Protein AF-A0A7V2JII8-F1 (afdb_monomer)

Structure (mmCIF, N/CA/C/O backbone):
data_AF-A0A7V2JII8-F1
#
_entry.id   AF-A0A7V2JII8-F1
#
loop_
_atom_site.group_PDB
_atom_site.id
_atom_site.type_symbol
_atom_site.label_atom_id
_atom_site.label_alt_id
_atom_site.label_comp_id
_atom_site.label_asym_id
_atom_site.label_entity_id
_atom_site.label_seq_id
_atom_site.pdbx_PDB_ins_code
_atom_site.Cartn_x
_atom_site.Cartn_y
_atom_site.Cartn_z
_atom_site.occupancy
_atom_site.B_iso_or_equiv
_atom_site.auth_seq_id
_atom_site.auth_comp_id
_atom_site.auth_asym_id
_atom_site.auth_atom_id
_atom_site.pdbx_PDB_model_num
ATOM 1 N N . MET A 1 1 ? -20.711 -1.342 -0.260 1.00 31.17 1 MET A N 1
ATOM 2 C CA . MET A 1 1 ? -19.553 -0.840 -1.032 1.00 31.17 1 MET A CA 1
ATOM 3 C C . MET A 1 1 ? -18.349 -1.684 -0.678 1.00 31.17 1 MET A C 1
ATOM 5 O O . MET A 1 1 ? -18.121 -1.904 0.505 1.00 31.17 1 MET A O 1
ATOM 9 N N . VAL A 1 2 ? -17.645 -2.204 -1.682 1.00 38.59 2 VAL A N 1
ATOM 10 C CA . VAL A 1 2 ? -16.433 -3.007 -1.485 1.00 38.59 2 VAL A CA 1
ATOM 11 C C . VAL A 1 2 ? -15.235 -2.068 -1.433 1.00 38.59 2 VAL A C 1
ATOM 13 O O . VAL A 1 2 ? -15.155 -1.110 -2.194 1.00 38.59 2 VAL A O 1
ATOM 16 N N . GLU A 1 3 ? -14.347 -2.327 -0.490 1.00 49.31 3 GLU A N 1
ATOM 17 C CA . GLU A 1 3 ? -13.242 -1.464 -0.115 1.00 49.31 3 GLU A CA 1
ATOM 18 C C . GLU A 1 3 ? -12.055 -1.617 -1.077 1.00 49.31 3 GLU A C 1
ATOM 20 O O . GLU A 1 3 ? -11.362 -2.628 -1.063 1.00 49.31 3 GLU A O 1
ATOM 25 N N . GLU A 1 4 ? -11.818 -0.610 -1.919 1.00 58.66 4 GLU A N 1
ATOM 26 C CA . GLU A 1 4 ? -10.640 -0.511 -2.793 1.00 58.66 4 GLU A CA 1
ATOM 27 C C . GLU A 1 4 ? -9.787 0.681 -2.354 1.00 58.66 4 GLU A C 1
ATOM 29 O O . GLU A 1 4 ? -9.805 1.739 -2.972 1.00 58.66 4 GLU A O 1
ATOM 34 N N . ARG A 1 5 ? -9.088 0.526 -1.224 1.00 69.56 5 ARG A N 1
ATOM 35 C CA . ARG A 1 5 ? -8.275 1.602 -0.619 1.00 69.56 5 ARG A CA 1
ATOM 36 C C . ARG A 1 5 ? -6.945 1.821 -1.314 1.00 69.56 5 ARG A C 1
ATOM 38 O O . ARG A 1 5 ? -6.460 2.941 -1.374 1.00 69.56 5 ARG A O 1
ATOM 45 N N . VAL A 1 6 ? -6.355 0.737 -1.802 1.00 80.94 6 VAL A N 1
ATOM 46 C CA . VAL A 1 6 ? -5.138 0.764 -2.606 1.00 80.94 6 VAL A CA 1
ATOM 47 C C . VAL A 1 6 ? -5.513 0.182 -3.957 1.00 80.94 6 VAL A C 1
ATOM 49 O O . VAL A 1 6 ? -6.030 -0.933 -4.027 1.00 80.94 6 VAL A O 1
ATOM 52 N N . ARG A 1 7 ? -5.300 0.953 -5.024 1.00 82.56 7 ARG A N 1
ATOM 53 C CA . ARG A 1 7 ? -5.575 0.509 -6.398 1.00 82.56 7 ARG A CA 1
ATOM 54 C C . ARG A 1 7 ? -4.405 -0.222 -7.021 1.00 82.56 7 ARG A C 1
ATOM 56 O O . ARG A 1 7 ? -4.615 -1.166 -7.771 1.00 82.56 7 ARG A O 1
ATOM 63 N N . ALA A 1 8 ? -3.199 0.247 -6.727 1.00 87.94 8 ALA A N 1
ATOM 64 C CA . ALA A 1 8 ? -1.967 -0.244 -7.306 1.00 87.94 8 ALA A CA 1
ATOM 65 C C . ALA A 1 8 ? -0.780 0.098 -6.419 1.00 87.94 8 ALA A C 1
ATOM 67 O O . ALA A 1 8 ? -0.832 1.053 -5.644 1.00 87.94 8 ALA A O 1
ATOM 68 N N . ILE A 1 9 ? 0.306 -0.650 -6.592 1.00 91.19 9 ILE A N 1
ATOM 69 C CA . ILE A 1 9 ? 1.621 -0.270 -6.082 1.00 91.19 9 ILE A CA 1
ATOM 70 C C . ILE A 1 9 ? 2.555 -0.085 -7.270 1.00 91.19 9 ILE A C 1
ATOM 72 O O . ILE A 1 9 ? 2.697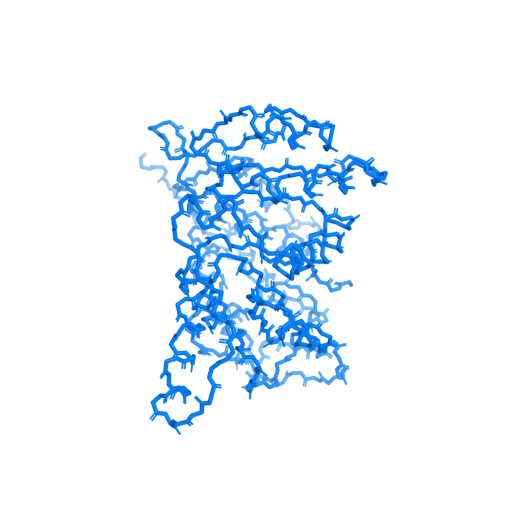 -0.985 -8.096 1.00 91.19 9 ILE A O 1
ATOM 76 N N . VAL A 1 10 ? 3.218 1.068 -7.331 1.00 91.56 10 VAL A N 1
ATOM 77 C CA . VAL A 1 10 ? 4.375 1.286 -8.202 1.00 91.56 10 VAL A CA 1
ATOM 78 C C . VAL A 1 10 ? 5.614 1.210 -7.320 1.00 91.56 10 VAL A C 1
ATOM 80 O O . VAL A 1 10 ? 5.758 1.996 -6.389 1.00 91.56 10 VAL A O 1
ATOM 83 N N . SER A 1 11 ? 6.489 0.243 -7.580 1.00 92.81 11 SER A N 1
ATOM 84 C CA . SER A 1 11 ? 7.714 0.033 -6.811 1.00 92.81 11 SER A CA 1
ATOM 85 C C . SER A 1 11 ? 8.931 0.157 -7.708 1.00 92.81 11 SER A C 1
ATOM 87 O O . SER A 1 11 ? 9.040 -0.504 -8.737 1.00 92.81 11 SER A O 1
ATOM 89 N N . LEU A 1 12 ? 9.869 0.991 -7.282 1.00 91.44 12 LEU A N 1
ATOM 90 C CA . LEU A 1 12 ? 11.143 1.198 -7.962 1.00 91.44 12 LEU A CA 1
ATOM 91 C C . LEU A 1 12 ? 12.229 0.222 -7.484 1.00 91.44 12 LEU A C 1
ATOM 93 O O . LEU A 1 12 ? 13.349 0.258 -7.993 1.00 91.44 12 LEU A O 1
ATOM 97 N N . ASN A 1 13 ? 11.892 -0.651 -6.530 1.00 92.62 13 ASN A N 1
ATOM 98 C CA . ASN A 1 13 ? 12.805 -1.623 -5.948 1.00 92.62 13 ASN A CA 1
ATOM 99 C C . ASN A 1 13 ? 12.854 -2.911 -6.777 1.00 92.62 13 ASN A C 1
ATOM 101 O O . ASN A 1 13 ? 11.833 -3.393 -7.272 1.00 92.62 13 ASN A O 1
ATOM 105 N N . TRP A 1 14 ? 14.032 -3.533 -6.845 1.00 92.94 14 TRP A N 1
ATOM 106 C CA . TRP A 1 14 ? 14.228 -4.818 -7.531 1.00 92.94 14 TRP A CA 1
ATOM 107 C C . TRP A 1 14 ? 13.902 -6.039 -6.674 1.00 92.94 14 TRP A C 1
ATOM 109 O O . TRP A 1 14 ? 13.739 -7.131 -7.225 1.00 92.94 14 TRP A O 1
ATOM 119 N N . ASP A 1 15 ? 13.856 -5.872 -5.348 1.00 93.75 15 ASP A N 1
ATOM 120 C CA . ASP A 1 15 ? 13.613 -6.947 -4.384 1.00 93.75 15 ASP A CA 1
ATOM 121 C C . ASP A 1 15 ? 12.231 -7.591 -4.566 1.00 93.75 15 ASP A C 1
ATOM 123 O O . ASP A 1 15 ? 11.488 -7.254 -5.482 1.00 93.75 15 ASP A O 1
ATOM 127 N N . THR A 1 16 ? 11.892 -8.572 -3.733 1.00 91.38 16 THR A N 1
ATOM 128 C CA . THR A 1 16 ? 10.599 -9.273 -3.813 1.00 91.38 16 THR A CA 1
ATOM 129 C C . THR A 1 16 ? 9.819 -9.178 -2.505 1.00 91.38 16 THR A C 1
ATOM 131 O O . THR A 1 16 ? 9.001 -10.046 -2.200 1.00 91.38 16 THR A O 1
ATOM 134 N N . LEU A 1 17 ? 10.097 -8.149 -1.694 1.00 91.19 17 LEU A N 1
ATOM 135 C CA . LEU A 1 17 ? 9.494 -7.986 -0.372 1.00 91.19 17 LEU A CA 1
ATOM 136 C C . LEU A 1 17 ? 7.992 -7.728 -0.480 1.00 91.19 17 LEU A C 1
ATOM 138 O O . LEU A 1 17 ? 7.220 -8.344 0.247 1.00 91.19 17 LEU A O 1
ATOM 142 N N . LEU A 1 18 ? 7.572 -6.887 -1.429 1.00 90.12 18 LEU A N 1
ATOM 143 C CA . LEU A 1 18 ? 6.155 -6.623 -1.691 1.00 90.12 18 LEU A CA 1
ATOM 144 C C . LEU A 1 18 ? 5.433 -7.883 -2.162 1.00 90.12 18 LEU A C 1
ATOM 146 O O . LEU A 1 18 ? 4.380 -8.218 -1.641 1.00 90.12 18 LEU A O 1
ATOM 150 N N . GLU A 1 19 ? 6.015 -8.606 -3.113 1.00 89.12 19 GLU A N 1
ATOM 151 C CA . GLU A 1 19 ? 5.479 -9.871 -3.610 1.00 89.12 19 GLU A CA 1
ATOM 152 C C . GLU A 1 19 ? 5.347 -10.896 -2.477 1.00 89.12 19 GLU A C 1
ATOM 154 O O . GLU A 1 19 ? 4.296 -11.503 -2.313 1.00 89.12 19 GLU A O 1
ATOM 159 N N . THR A 1 20 ? 6.372 -11.022 -1.633 1.00 86.69 20 THR A N 1
ATOM 160 C CA . THR A 1 20 ? 6.360 -11.917 -0.468 1.00 86.69 20 THR A CA 1
ATOM 161 C C . THR A 1 20 ? 5.316 -11.491 0.564 1.00 86.69 20 THR A C 1
ATOM 163 O O . THR A 1 20 ? 4.638 -12.346 1.132 1.00 86.69 20 THR A O 1
ATOM 166 N N . ALA A 1 21 ? 5.139 -10.189 0.798 1.00 85.31 21 ALA A N 1
ATOM 167 C CA . ALA A 1 21 ? 4.091 -9.677 1.673 1.00 85.31 21 ALA A CA 1
ATOM 168 C C . ALA A 1 21 ? 2.699 -9.988 1.101 1.00 85.31 21 ALA A C 1
ATOM 170 O O . ALA A 1 21 ? 1.840 -10.473 1.832 1.00 85.31 21 ALA A O 1
ATOM 171 N N . LEU A 1 22 ? 2.496 -9.798 -0.208 1.00 86.12 22 LEU A N 1
ATOM 172 C CA . LEU A 1 22 ? 1.252 -10.132 -0.910 1.00 86.12 22 LEU A CA 1
ATOM 173 C C . LEU A 1 22 ? 0.957 -11.641 -0.837 1.00 86.12 22 LEU A C 1
ATOM 175 O O . LEU A 1 22 ? -0.147 -12.026 -0.449 1.00 86.12 22 LEU A O 1
ATOM 179 N N . ASP A 1 23 ? 1.960 -12.483 -1.095 1.00 80.44 23 ASP A N 1
ATOM 180 C CA . ASP A 1 23 ? 1.898 -13.940 -0.919 1.00 80.44 23 ASP A CA 1
ATOM 181 C C . ASP A 1 23 ? 1.539 -14.310 0.534 1.00 80.44 23 ASP A C 1
ATOM 183 O O . ASP A 1 23 ? 0.711 -15.193 0.775 1.00 80.44 23 ASP A O 1
ATOM 187 N N . SER A 1 24 ? 2.096 -13.593 1.517 1.00 75.88 24 SER A N 1
ATOM 188 C CA . SER A 1 24 ? 1.865 -13.833 2.951 1.00 75.88 24 SER A CA 1
ATOM 189 C C . SER A 1 24 ? 0.482 -13.389 3.414 1.00 75.88 24 SER A C 1
ATOM 191 O O . SER A 1 24 ? -0.122 -14.043 4.257 1.00 75.88 24 SER A O 1
ATOM 193 N N . VAL A 1 25 ? -0.093 -12.345 2.816 1.00 74.88 25 VAL A N 1
ATOM 194 C CA . VAL A 1 25 ? -1.514 -12.022 3.019 1.00 74.88 25 VAL A CA 1
ATOM 195 C C . VAL A 1 25 ? -2.438 -12.913 2.182 1.00 74.88 25 VAL A C 1
ATOM 197 O O . VAL A 1 25 ? -3.663 -12.889 2.333 1.00 74.88 25 VAL A O 1
ATOM 200 N N . GLY A 1 26 ? -1.845 -13.784 1.365 1.00 71.38 26 GLY A N 1
ATOM 201 C CA . GLY A 1 26 ? -2.497 -14.835 0.607 1.00 71.38 26 GLY A CA 1
ATOM 202 C C . GLY A 1 26 ? -3.081 -14.386 -0.731 1.00 71.38 26 GLY A C 1
ATOM 203 O O . GLY A 1 26 ? -3.985 -15.039 -1.255 1.00 71.38 26 GLY A O 1
ATOM 204 N N . LEU A 1 27 ? -2.564 -13.295 -1.288 1.00 79.94 27 LEU A N 1
ATOM 205 C CA . LEU A 1 27 ? -2.690 -12.981 -2.706 1.00 79.94 27 LEU A CA 1
ATOM 206 C C . LEU A 1 27 ? -1.627 -13.776 -3.453 1.00 79.94 27 LEU A C 1
ATOM 208 O O . LEU A 1 27 ? -0.456 -13.671 -3.136 1.00 79.94 27 LEU A O 1
ATOM 212 N N . THR A 1 28 ? -2.020 -14.576 -4.439 1.00 75.94 28 THR A N 1
ATOM 213 C CA . THR A 1 28 ? -1.070 -15.443 -5.158 1.00 75.94 28 THR A CA 1
ATOM 214 C C . THR A 1 28 ? -0.756 -14.882 -6.540 1.00 75.94 28 THR A C 1
ATOM 216 O O . THR A 1 28 ? -1.667 -14.463 -7.261 1.00 75.94 28 THR A O 1
ATOM 219 N N . GLU A 1 29 ? 0.521 -14.883 -6.931 1.00 73.25 29 GLU A N 1
ATOM 220 C CA . GLU A 1 29 ? 0.950 -14.491 -8.282 1.00 73.25 29 GLU A CA 1
ATOM 221 C C . GLU A 1 29 ? 0.289 -15.417 -9.319 1.00 73.25 29 GLU A C 1
ATOM 223 O O . GLU A 1 29 ? 0.495 -16.629 -9.305 1.00 73.25 29 GLU A O 1
ATOM 228 N N . GLY A 1 30 ? -0.579 -14.885 -10.184 1.00 60.66 30 GLY A N 1
ATOM 229 C CA . GLY A 1 30 ? -1.309 -15.686 -11.187 1.00 60.66 30 GLY A CA 1
ATOM 230 C C . GLY A 1 30 ? -2.458 -16.563 -10.647 1.00 60.66 30 GLY A C 1
ATOM 231 O O . GLY A 1 30 ? -3.354 -16.943 -11.411 1.00 60.66 30 GLY A O 1
ATOM 232 N N . GLY A 1 31 ? -2.536 -16.775 -9.330 1.00 59.09 31 GLY A N 1
ATOM 233 C CA . GLY A 1 31 ? -3.666 -17.396 -8.636 1.00 59.09 31 GLY A CA 1
ATOM 234 C C . GLY A 1 31 ? -3.559 -18.902 -8.403 1.00 59.09 31 GLY A C 1
ATOM 235 O O . GLY A 1 31 ? -3.194 -19.647 -9.306 1.00 59.09 31 GLY A O 1
ATOM 236 N N . SER A 1 32 ? -3.979 -19.368 -7.224 1.00 53.97 32 SER A N 1
ATOM 237 C CA . SER A 1 32 ? -4.145 -20.811 -6.962 1.00 53.97 32 SER A CA 1
ATOM 238 C C . SER A 1 32 ? -5.331 -21.196 -6.072 1.00 53.97 32 SER A C 1
ATOM 240 O O . SER A 1 32 ? -5.774 -22.340 -6.137 1.00 53.97 32 SER A O 1
ATOM 242 N N . LEU A 1 33 ? -5.896 -20.272 -5.286 1.00 55.72 33 LEU A N 1
ATOM 243 C CA . LEU A 1 33 ? -7.010 -20.572 -4.380 1.00 55.72 33 LEU A CA 1
ATOM 244 C C . LEU A 1 33 ? -8.192 -19.628 -4.638 1.00 55.72 33 LEU A C 1
ATOM 246 O O . LEU A 1 33 ? -8.002 -18.411 -4.564 1.00 55.72 33 LEU A O 1
ATOM 250 N N . PRO A 1 34 ? -9.402 -20.146 -4.927 1.00 54.56 34 PRO A N 1
ATOM 251 C CA . PRO A 1 34 ? -10.600 -19.323 -4.934 1.00 54.56 34 PRO A CA 1
ATOM 252 C C . PRO A 1 34 ? -10.816 -18.815 -3.512 1.00 54.56 34 PRO A C 1
ATOM 254 O O . PRO A 1 34 ? -10.909 -19.589 -2.561 1.00 54.56 34 PRO A O 1
ATOM 257 N N . ARG A 1 35 ? -10.822 -17.495 -3.366 1.00 64.25 35 ARG A N 1
ATOM 258 C CA . ARG A 1 35 ? -11.107 -16.830 -2.101 1.00 64.25 35 ARG A CA 1
ATOM 259 C C . ARG A 1 35 ? -12.273 -15.874 -2.322 1.00 64.25 35 ARG A C 1
ATOM 261 O O . ARG A 1 35 ? -12.377 -15.319 -3.414 1.00 64.25 35 ARG A O 1
ATOM 268 N N . PRO A 1 36 ? -13.092 -15.611 -1.300 1.00 56.88 36 PRO A N 1
ATOM 269 C CA . PRO A 1 36 ? -14.258 -14.735 -1.419 1.00 56.88 36 PRO A CA 1
ATOM 270 C C . PRO A 1 36 ? -13.892 -13.240 -1.440 1.00 56.88 36 PRO A C 1
ATOM 272 O O . PRO A 1 36 ? -14.694 -12.370 -1.114 1.00 56.88 36 PRO A O 1
ATOM 275 N N . TRP A 1 37 ? -12.643 -12.912 -1.762 1.00 67.62 37 TRP A N 1
ATOM 276 C CA . TRP A 1 37 ? -12.135 -11.547 -1.770 1.00 67.62 37 TRP A CA 1
ATOM 277 C C . TRP A 1 37 ? -12.355 -10.924 -3.145 1.00 67.62 37 TRP A C 1
ATOM 279 O O . TRP A 1 37 ? -12.216 -11.602 -4.159 1.00 67.62 37 TRP A O 1
ATOM 289 N N . LYS A 1 38 ? -12.603 -9.609 -3.222 1.00 68.44 38 LYS A N 1
ATOM 290 C CA . LYS A 1 38 ? -12.590 -8.899 -4.517 1.00 68.44 38 LYS A CA 1
ATOM 291 C C . LYS A 1 38 ? -11.226 -8.994 -5.198 1.00 68.44 38 LYS A C 1
ATOM 293 O O . LYS A 1 38 ? -11.155 -9.049 -6.413 1.00 68.44 38 LYS A O 1
ATOM 298 N N . VAL A 1 39 ? -10.151 -9.047 -4.421 1.00 75.19 39 VAL A N 1
ATOM 299 C CA . VAL A 1 39 ? -8.786 -9.208 -4.914 1.00 75.19 39 VAL A CA 1
ATOM 300 C C . VAL A 1 39 ? -8.240 -10.517 -4.366 1.00 75.19 39 VAL A C 1
ATOM 302 O O . VAL A 1 39 ? -8.142 -10.694 -3.157 1.00 75.19 39 VAL A O 1
ATOM 305 N N . THR A 1 40 ? -7.908 -11.448 -5.254 1.00 75.19 40 THR A N 1
ATOM 306 C CA . THR A 1 40 ? -7.425 -12.795 -4.885 1.00 75.19 40 THR A CA 1
ATOM 307 C C . THR A 1 40 ? -6.037 -13.093 -5.434 1.00 75.19 40 THR A C 1
ATOM 309 O O . THR A 1 40 ? -5.390 -14.065 -5.036 1.00 75.19 40 THR A O 1
ATOM 312 N N . LYS A 1 41 ? -5.568 -12.241 -6.344 1.00 83.19 41 LYS A N 1
ATOM 313 C CA . LYS A 1 41 ? -4.315 -12.389 -7.066 1.00 83.19 41 LYS A CA 1
ATOM 314 C C . LYS A 1 41 ? -3.617 -11.047 -7.135 1.00 83.19 41 LYS A C 1
ATOM 316 O O . LYS A 1 41 ? -4.260 -10.004 -7.029 1.00 83.19 41 LYS A O 1
ATOM 321 N N . TYR A 1 42 ? -2.325 -11.078 -7.406 1.00 89.25 42 TYR A N 1
ATOM 322 C CA . TYR A 1 42 ? -1.613 -9.907 -7.892 1.00 89.25 42 TYR A CA 1
ATOM 323 C C . TYR A 1 42 ? -0.896 -10.239 -9.201 1.00 89.25 42 TYR A C 1
ATOM 325 O O . TYR A 1 42 ? -0.632 -11.406 -9.509 1.00 89.25 42 TYR A O 1
ATOM 333 N N . ALA A 1 43 ? -0.605 -9.206 -9.983 1.00 90.06 43 ALA A N 1
ATOM 334 C CA . ALA A 1 43 ? 0.190 -9.305 -11.195 1.00 90.06 43 ALA A CA 1
ATOM 335 C C . ALA A 1 43 ? 1.365 -8.341 -11.102 1.00 90.06 43 ALA A C 1
ATOM 337 O O . ALA A 1 43 ? 1.190 -7.131 -10.931 1.00 90.06 43 ALA A O 1
ATOM 338 N N . ARG A 1 44 ? 2.569 -8.897 -11.235 1.00 90.94 44 ARG A N 1
ATOM 339 C CA . ARG A 1 44 ? 3.790 -8.117 -11.362 1.00 90.94 44 ARG A CA 1
ATOM 340 C C . ARG A 1 44 ? 3.937 -7.650 -12.806 1.00 90.94 44 ARG A C 1
ATOM 342 O O . ARG A 1 44 ? 4.032 -8.469 -13.715 1.00 90.94 44 ARG A O 1
ATOM 349 N N . VAL A 1 45 ? 4.002 -6.340 -13.008 1.00 89.44 45 VAL A N 1
ATOM 350 C CA . VAL A 1 45 ? 4.130 -5.724 -14.330 1.00 89.44 45 VAL A CA 1
ATOM 351 C C . VAL A 1 45 ? 5.495 -5.071 -14.449 1.00 89.44 45 VAL A C 1
ATOM 353 O O . VAL A 1 45 ? 5.730 -3.987 -13.918 1.00 89.44 45 VAL A O 1
ATOM 356 N N . VAL A 1 46 ? 6.401 -5.762 -15.136 1.00 88.31 46 VAL A N 1
ATOM 357 C CA . VAL A 1 46 ? 7.763 -5.278 -15.406 1.00 88.31 46 VAL A CA 1
ATOM 358 C C . VAL A 1 46 ? 7.877 -4.683 -16.812 1.00 88.31 46 VAL A C 1
ATOM 360 O O . VAL A 1 46 ? 8.631 -3.744 -17.046 1.00 88.31 46 VAL A O 1
ATOM 363 N N . ASP A 1 47 ? 7.110 -5.219 -17.758 1.00 84.81 47 ASP A N 1
ATOM 364 C CA . ASP A 1 47 ? 7.110 -4.806 -19.158 1.00 84.81 47 ASP A CA 1
ATOM 365 C C . ASP A 1 47 ? 5.711 -4.959 -19.781 1.00 84.81 47 ASP A C 1
ATOM 367 O O . ASP A 1 47 ? 4.774 -5.465 -19.151 1.00 84.81 47 ASP A O 1
ATOM 371 N N . LYS A 1 48 ? 5.575 -4.555 -21.049 1.00 83.75 48 LYS A N 1
ATOM 372 C CA . LYS A 1 48 ? 4.306 -4.619 -21.785 1.00 83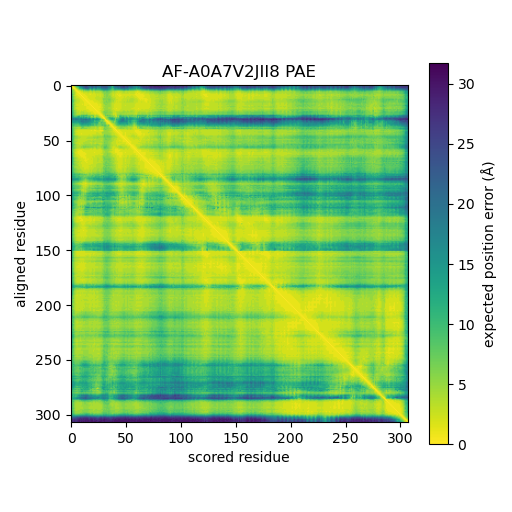.75 48 LYS A CA 1
ATOM 373 C C . LYS A 1 48 ? 3.723 -6.029 -21.912 1.00 83.75 48 LYS A C 1
ATOM 375 O O . LYS A 1 48 ? 2.513 -6.165 -22.057 1.00 83.75 48 LYS A O 1
ATOM 380 N N . THR A 1 49 ? 4.550 -7.075 -21.865 1.00 84.75 49 THR A N 1
ATOM 381 C CA . THR A 1 49 ? 4.094 -8.467 -22.013 1.00 84.75 49 THR A CA 1
ATOM 382 C C . THR A 1 49 ? 3.326 -8.955 -20.787 1.00 84.75 49 THR A C 1
ATOM 384 O O . THR A 1 49 ? 2.507 -9.862 -20.901 1.00 84.75 49 THR A O 1
ATOM 387 N N . HIS A 1 50 ? 3.514 -8.293 -19.643 1.00 85.69 50 HIS A N 1
ATOM 388 C CA . HIS A 1 50 ? 2.774 -8.551 -18.412 1.00 85.69 50 HIS A CA 1
ATOM 389 C C . HIS A 1 50 ? 1.416 -7.829 -18.362 1.00 85.69 50 HIS A C 1
ATOM 391 O O . HIS A 1 50 ? 0.531 -8.246 -17.618 1.00 85.69 50 HIS A O 1
ATOM 397 N N . MET A 1 51 ? 1.212 -6.773 -19.161 1.00 84.88 51 MET A N 1
ATOM 398 C CA . MET A 1 51 ? -0.016 -5.958 -19.144 1.00 84.88 51 MET A CA 1
ATOM 399 C C . MET A 1 51 ? -1.317 -6.761 -19.324 1.00 84.88 51 MET A C 1
ATOM 401 O O . MET A 1 51 ? -2.275 -6.469 -18.607 1.00 84.88 51 MET A O 1
ATOM 405 N N . PRO A 1 52 ? -1.395 -7.800 -20.187 1.00 87.88 52 PRO A N 1
ATOM 406 C CA . PRO A 1 52 ? -2.601 -8.621 -20.304 1.00 87.88 52 PRO A CA 1
ATOM 407 C C . PRO A 1 52 ? -3.040 -9.294 -18.993 1.00 87.88 52 PRO A C 1
ATOM 409 O O . PRO A 1 52 ? -4.215 -9.621 -18.843 1.00 87.88 52 PRO A O 1
ATOM 412 N N . MET A 1 53 ? -2.135 -9.485 -18.023 1.00 84.88 53 MET A N 1
ATOM 413 C CA . MET A 1 53 ? -2.482 -10.044 -16.710 1.00 84.88 53 MET A CA 1
ATOM 414 C C . MET A 1 53 ? -3.396 -9.115 -15.903 1.00 84.88 53 MET A C 1
ATOM 416 O O . MET A 1 53 ? -4.188 -9.601 -15.100 1.00 84.88 53 MET A O 1
ATOM 420 N N . LEU A 1 54 ? -3.326 -7.800 -16.136 1.00 84.69 54 LEU A N 1
ATOM 421 C CA . LEU A 1 54 ? -4.154 -6.805 -15.446 1.00 84.69 54 LEU A CA 1
ATOM 422 C C . LEU A 1 54 ? -5.614 -6.807 -15.905 1.00 84.69 54 LEU A C 1
ATOM 424 O O . LEU A 1 54 ? -6.480 -6.338 -15.176 1.00 84.69 54 LEU A O 1
ATOM 428 N N . ALA A 1 55 ? -5.901 -7.340 -17.096 1.00 83.06 55 ALA A N 1
ATOM 429 C CA . ALA A 1 55 ? -7.267 -7.443 -17.606 1.00 83.06 55 ALA A CA 1
ATOM 430 C C . ALA A 1 55 ? -8.076 -8.563 -16.924 1.00 83.06 55 ALA A C 1
ATOM 432 O O . ALA A 1 55 ? -9.283 -8.678 -17.136 1.00 83.06 55 ALA A O 1
ATOM 433 N N . GLN A 1 56 ? -7.425 -9.417 -16.129 1.00 81.88 56 GLN A N 1
ATOM 434 C CA . GLN A 1 56 ? -8.101 -10.477 -15.392 1.00 81.88 56 GLN A CA 1
ATOM 435 C C . GLN A 1 56 ? -8.859 -9.897 -14.193 1.00 81.88 56 GLN A C 1
ATOM 437 O O . GLN A 1 56 ? -8.384 -8.992 -13.508 1.00 81.88 56 GLN A O 1
ATOM 442 N N . ALA A 1 57 ? -10.028 -10.466 -13.898 1.00 77.00 57 ALA A N 1
ATOM 443 C CA . ALA A 1 57 ? -10.773 -10.107 -12.700 1.00 77.00 57 ALA A CA 1
ATOM 444 C C . ALA A 1 57 ? -9.945 -10.390 -11.434 1.00 77.00 57 ALA A C 1
ATOM 446 O O . ALA A 1 57 ? -9.209 -11.378 -11.361 1.00 77.00 57 ALA A O 1
ATOM 447 N N . ASN A 1 58 ? -10.136 -9.558 -10.409 1.00 78.38 58 ASN A N 1
ATOM 448 C CA . ASN A 1 58 ? -9.612 -9.768 -9.056 1.00 78.38 58 ASN A CA 1
ATOM 449 C C . ASN A 1 58 ? -8.081 -9.724 -8.925 1.00 78.38 58 ASN A C 1
ATOM 451 O O . ASN A 1 58 ? -7.522 -10.323 -7.998 1.00 78.38 58 ASN A O 1
ATOM 455 N N . VAL A 1 59 ? -7.411 -9.031 -9.849 1.00 85.06 59 VAL A N 1
ATOM 456 C CA . VAL A 1 59 ? -5.957 -8.861 -9.868 1.00 85.06 59 VAL A CA 1
ATOM 457 C C . VAL A 1 59 ? -5.561 -7.506 -9.295 1.00 85.06 59 VAL A C 1
ATOM 459 O O . VAL A 1 59 ? -6.033 -6.465 -9.740 1.00 85.06 59 VAL A O 1
ATOM 462 N N . PHE A 1 60 ? -4.638 -7.533 -8.337 1.00 87.12 60 PHE A N 1
ATOM 463 C CA . PHE A 1 60 ? -3.953 -6.354 -7.829 1.00 87.12 60 PHE A CA 1
ATOM 464 C C . PHE A 1 60 ? -2.689 -6.040 -8.648 1.00 87.12 60 PHE A C 1
ATOM 466 O O . PHE A 1 60 ? -1.811 -6.900 -8.768 1.00 87.12 60 PHE A O 1
ATOM 473 N N . PRO A 1 61 ? -2.555 -4.834 -9.208 1.00 89.00 61 PRO A N 1
ATOM 474 C CA . PRO A 1 61 ? -1.385 -4.435 -9.985 1.00 89.00 61 PRO A CA 1
ATOM 475 C C . PRO A 1 61 ? -0.185 -4.070 -9.093 1.00 89.00 61 PRO A C 1
ATOM 477 O O . PRO A 1 61 ? -0.275 -3.212 -8.212 1.00 89.00 61 PRO A O 1
ATOM 480 N N . VAL A 1 62 ? 0.971 -4.675 -9.387 1.00 91.62 62 VAL A N 1
ATOM 481 C CA . VAL A 1 62 ? 2.283 -4.317 -8.820 1.00 91.62 62 VAL A CA 1
ATOM 482 C C . VAL A 1 62 ? 3.228 -3.960 -9.964 1.00 91.62 62 VAL A C 1
ATOM 484 O O . VAL A 1 62 ? 3.780 -4.834 -10.633 1.00 91.62 62 VAL A O 1
ATOM 487 N N . VAL A 1 63 ? 3.403 -2.668 -10.223 1.00 90.62 63 VAL A N 1
ATOM 488 C CA . VAL A 1 63 ? 4.192 -2.150 -11.348 1.00 90.62 63 VAL A CA 1
ATOM 489 C C . VAL A 1 63 ? 5.636 -1.935 -10.906 1.00 90.62 63 VAL A C 1
ATOM 491 O O . VAL A 1 63 ? 5.883 -1.222 -9.936 1.00 90.62 63 VAL A O 1
ATOM 494 N N . LYS A 1 64 ? 6.595 -2.541 -11.614 1.00 91.50 64 LYS A N 1
ATOM 495 C CA . LYS A 1 64 ? 8.027 -2.503 -11.271 1.00 91.50 64 LYS A CA 1
ATOM 496 C C . LYS A 1 64 ? 8.869 -2.080 -12.478 1.00 91.50 64 LYS A C 1
ATOM 498 O O . LYS A 1 64 ? 9.488 -2.933 -13.118 1.00 91.50 64 LYS A O 1
ATOM 503 N N . PRO A 1 65 ? 8.889 -0.776 -12.821 1.00 88.00 65 PRO A N 1
ATOM 504 C CA . PRO A 1 65 ? 9.480 -0.290 -14.070 1.00 88.00 65 PRO A CA 1
ATOM 505 C C . PRO A 1 65 ? 11.001 -0.495 -14.152 1.00 88.00 65 PRO A C 1
ATOM 507 O O . PRO A 1 65 ? 11.553 -0.582 -15.246 1.00 88.00 65 PRO A O 1
ATOM 510 N N . HIS A 1 66 ? 11.688 -0.619 -13.011 1.00 89.75 66 HIS A N 1
ATOM 511 C CA . HIS A 1 66 ? 13.129 -0.887 -12.965 1.00 89.75 66 HIS A CA 1
ATOM 512 C C . HIS A 1 66 ? 13.486 -2.375 -13.084 1.00 89.75 66 HIS A C 1
ATOM 514 O O . HIS A 1 66 ? 14.667 -2.710 -13.180 1.00 89.75 66 HIS A O 1
ATOM 520 N N . GLY A 1 67 ? 12.504 -3.276 -13.100 1.00 89.88 67 GLY A N 1
ATOM 521 C CA . GLY A 1 67 ? 12.736 -4.717 -13.067 1.00 89.88 67 GLY A CA 1
ATOM 522 C C . GLY A 1 67 ? 12.426 -5.360 -11.720 1.00 89.88 67 GLY A C 1
ATOM 523 O O . GLY A 1 67 ? 12.061 -4.707 -10.746 1.00 89.88 67 GLY A O 1
ATOM 524 N N . CYS A 1 68 ? 12.562 -6.684 -11.677 1.00 91.62 68 CYS A N 1
ATOM 525 C CA . CYS A 1 68 ? 12.357 -7.486 -10.474 1.00 91.62 68 CYS A CA 1
ATOM 526 C C . CYS A 1 68 ? 13.253 -8.728 -10.501 1.00 91.62 68 CYS A C 1
ATOM 528 O O . CYS A 1 68 ? 13.411 -9.362 -11.546 1.00 91.62 68 CYS A O 1
ATOM 530 N N . VAL A 1 69 ? 13.810 -9.103 -9.346 1.00 92.44 69 VAL A N 1
ATOM 531 C CA . VAL A 1 69 ? 14.676 -10.284 -9.207 1.00 92.44 69 VAL A CA 1
ATOM 532 C C . VAL A 1 69 ? 13.942 -11.574 -9.586 1.00 92.44 69 VAL A C 1
ATOM 534 O O . VAL A 1 69 ? 14.500 -12.381 -10.324 1.00 92.44 69 VAL A O 1
ATOM 537 N N . ARG A 1 70 ? 12.671 -11.747 -9.187 1.00 88.94 70 ARG A N 1
ATOM 538 C CA . ARG A 1 70 ? 11.860 -12.916 -9.596 1.00 88.94 70 ARG A CA 1
ATOM 539 C C . ARG A 1 70 ? 11.723 -13.015 -11.120 1.00 88.94 70 ARG A C 1
ATOM 541 O O . ARG A 1 70 ? 11.730 -14.114 -11.670 1.00 88.94 70 ARG A O 1
ATOM 548 N N . GLU A 1 71 ? 11.621 -11.881 -11.814 1.00 88.25 71 GLU A N 1
ATOM 549 C CA . GLU A 1 71 ? 11.529 -11.868 -13.276 1.00 88.25 71 GLU A CA 1
ATOM 550 C C . GLU A 1 71 ? 12.861 -12.237 -13.932 1.00 88.25 71 GLU A C 1
ATOM 552 O O . GLU A 1 71 ? 12.908 -13.059 -14.847 1.00 88.25 71 GLU A O 1
ATOM 557 N N . LEU A 1 72 ? 13.964 -11.712 -13.399 1.00 90.69 72 LEU A N 1
ATOM 558 C CA . LEU A 1 72 ? 15.304 -12.091 -13.830 1.00 90.69 72 LEU A CA 1
ATOM 559 C C . LEU A 1 72 ? 15.556 -13.599 -13.644 1.00 90.69 72 LEU A C 1
ATOM 561 O O . LEU A 1 72 ? 16.102 -14.252 -14.533 1.00 90.69 72 LEU A O 1
ATOM 565 N N . GLU A 1 73 ? 15.120 -14.179 -12.523 1.00 90.25 73 GLU A N 1
ATOM 566 C CA . GLU A 1 73 ? 15.207 -15.621 -12.270 1.00 90.25 73 GLU A CA 1
ATOM 567 C C . GLU A 1 73 ? 14.355 -16.443 -13.241 1.00 90.25 73 GLU A C 1
ATOM 569 O O . GLU A 1 73 ? 14.827 -17.461 -13.758 1.00 90.25 73 GLU A O 1
ATOM 574 N N . ARG A 1 74 ? 13.131 -15.989 -13.543 1.00 88.94 74 ARG A N 1
ATOM 575 C CA . ARG A 1 74 ? 12.252 -16.615 -14.541 1.00 88.94 74 ARG A CA 1
ATOM 576 C C . ARG A 1 74 ? 12.938 -16.685 -15.906 1.00 88.94 74 ARG A C 1
ATOM 578 O O . ARG A 1 74 ? 13.004 -17.762 -16.502 1.00 88.94 74 ARG A O 1
ATOM 585 N N . LEU A 1 75 ? 13.498 -15.567 -16.370 1.00 89.81 75 LEU A N 1
ATOM 586 C CA . LEU A 1 75 ? 14.225 -15.478 -17.641 1.00 89.81 75 LEU A CA 1
ATOM 587 C C . LEU A 1 75 ? 15.494 -16.348 -17.623 1.00 89.81 75 LEU A C 1
ATOM 589 O O . LEU A 1 75 ? 15.766 -17.067 -18.586 1.00 89.81 75 LEU A O 1
ATOM 593 N N . ARG A 1 76 ? 16.230 -16.377 -16.502 1.00 90.44 76 ARG A N 1
ATOM 594 C CA . ARG A 1 76 ? 17.405 -17.249 -16.323 1.00 90.44 76 ARG A CA 1
ATOM 595 C C . ARG A 1 76 ? 17.047 -18.730 -16.439 1.00 90.44 76 ARG A C 1
ATOM 597 O O . ARG A 1 76 ? 17.801 -19.499 -17.033 1.00 90.44 76 ARG A O 1
ATOM 604 N N . ASN A 1 77 ? 15.917 -19.145 -15.875 1.00 91.31 77 ASN A N 1
ATOM 605 C CA . ASN A 1 77 ? 15.453 -20.527 -15.970 1.00 91.31 77 ASN A CA 1
ATOM 606 C C . ASN A 1 77 ? 15.018 -20.871 -17.399 1.00 91.31 77 ASN A C 1
ATOM 608 O O . ASN A 1 77 ? 15.400 -21.922 -17.903 1.00 91.31 77 ASN A O 1
ATOM 612 N N . GLN A 1 78 ? 14.318 -19.965 -18.090 1.00 90.69 78 GLN A N 1
ATOM 613 C CA . GLN A 1 78 ? 13.966 -20.149 -19.502 1.00 90.69 78 GLN A CA 1
ATOM 614 C C . GLN A 1 78 ? 15.198 -20.331 -20.390 1.00 90.69 78 GLN A C 1
ATOM 616 O O . GLN A 1 78 ? 15.222 -21.251 -21.207 1.00 90.69 78 GLN A O 1
ATOM 621 N N . PHE A 1 79 ? 16.232 -19.517 -20.175 1.00 91.75 79 PHE A N 1
ATOM 622 C CA . PHE A 1 79 ? 17.511 -19.643 -20.869 1.00 91.75 79 PHE A CA 1
ATOM 623 C C . PHE A 1 79 ? 18.165 -21.005 -20.651 1.00 91.75 79 PHE A C 1
ATOM 625 O O . PHE A 1 79 ? 18.583 -21.661 -21.600 1.00 91.75 79 PHE A O 1
ATOM 632 N N . ARG A 1 80 ? 18.220 -21.456 -19.391 1.00 93.25 80 ARG A N 1
ATOM 633 C CA . ARG A 1 80 ? 18.779 -22.767 -19.024 1.00 93.25 80 ARG A CA 1
ATOM 634 C C . ARG A 1 80 ? 18.012 -23.925 -19.658 1.00 93.25 80 ARG A C 1
ATOM 636 O O . ARG A 1 80 ? 18.610 -24.954 -19.942 1.00 93.25 80 ARG A O 1
ATOM 643 N N . SER A 1 81 ? 16.716 -23.750 -19.898 1.00 93.25 81 SER A N 1
ATOM 644 C CA . SER A 1 81 ? 15.868 -24.708 -20.612 1.00 93.25 81 SER A CA 1
ATOM 645 C C . SER A 1 81 ? 15.967 -24.612 -22.143 1.00 93.25 81 SER A C 1
ATOM 647 O O . SER A 1 81 ? 15.204 -25.283 -22.828 1.00 93.25 81 SER A O 1
ATOM 649 N N . GLY A 1 82 ? 16.878 -23.800 -22.692 1.00 91.75 82 GLY A N 1
ATOM 650 C CA . GLY A 1 82 ? 17.097 -23.670 -24.136 1.00 91.75 82 GLY A CA 1
ATOM 651 C C . GLY A 1 82 ? 16.106 -22.753 -24.859 1.00 91.75 82 GLY A C 1
ATOM 652 O O . GLY A 1 82 ? 16.102 -22.719 -26.088 1.00 91.75 82 GLY A O 1
ATOM 653 N N . ASN A 1 83 ? 15.274 -22.002 -24.130 1.00 90.06 83 ASN A N 1
ATOM 654 C CA . ASN A 1 83 ? 14.349 -21.048 -24.737 1.00 90.06 83 ASN A CA 1
ATOM 655 C C . ASN A 1 83 ? 15.064 -19.738 -25.090 1.00 90.06 83 ASN A C 1
ATOM 657 O O . ASN A 1 83 ? 15.923 -19.257 -24.346 1.00 90.06 83 ASN A O 1
ATOM 661 N N . THR A 1 84 ? 14.656 -19.115 -26.195 1.00 85.94 84 THR A N 1
ATOM 662 C CA . THR A 1 84 ? 15.082 -17.754 -26.538 1.00 85.94 84 THR A CA 1
ATOM 663 C C . THR A 1 84 ? 14.515 -16.766 -25.522 1.00 85.94 84 THR A C 1
ATOM 665 O O . THR A 1 84 ? 13.307 -16.732 -25.288 1.00 85.94 84 THR A O 1
ATOM 668 N N . ILE A 1 85 ? 15.384 -15.949 -24.927 1.00 82.88 85 ILE A N 1
ATOM 669 C CA . ILE A 1 85 ? 14.964 -14.855 -24.051 1.00 82.88 85 ILE A CA 1
ATOM 670 C C . ILE A 1 85 ? 14.708 -13.616 -24.912 1.00 82.88 85 ILE A C 1
ATOM 672 O O . ILE A 1 85 ? 15.529 -13.273 -25.762 1.00 82.88 85 ILE A O 1
ATOM 676 N N . GLY A 1 86 ? 13.583 -12.942 -24.677 1.00 74.31 86 GLY A N 1
ATOM 677 C CA . GLY A 1 86 ? 13.345 -11.595 -25.194 1.00 74.31 86 GLY A CA 1
ATOM 678 C C . GLY A 1 86 ? 14.179 -10.527 -24.472 1.00 74.31 86 GLY A C 1
ATOM 679 O O . GLY A 1 86 ? 15.171 -10.817 -23.803 1.00 74.31 86 GLY A O 1
ATOM 680 N N . SER A 1 87 ? 13.759 -9.267 -24.584 1.00 75.06 87 SER A N 1
ATOM 681 C CA . SER A 1 87 ? 14.380 -8.153 -23.862 1.00 75.06 87 SER A CA 1
ATOM 682 C C . SER A 1 87 ? 14.241 -8.317 -22.346 1.00 75.06 87 SER A C 1
ATOM 684 O O . SER A 1 87 ? 13.132 -8.486 -21.844 1.00 75.06 87 SER A O 1
ATOM 686 N N . VAL A 1 88 ? 15.351 -8.205 -21.617 1.00 82.12 88 VAL A N 1
ATOM 687 C CA . VAL A 1 88 ? 15.370 -8.221 -20.148 1.00 82.12 88 VAL A CA 1
ATOM 688 C C . VAL A 1 88 ? 15.183 -6.795 -19.625 1.00 82.12 88 VAL A C 1
ATOM 690 O O . VAL A 1 88 ? 15.982 -5.914 -19.937 1.00 82.12 88 VAL A O 1
ATOM 693 N N . THR A 1 89 ? 14.162 -6.567 -18.797 1.00 83.50 89 THR A N 1
ATOM 694 C CA . THR A 1 89 ? 14.000 -5.303 -18.061 1.00 83.50 89 THR A CA 1
ATOM 695 C C . THR A 1 89 ? 14.544 -5.461 -16.644 1.00 83.50 89 THR A C 1
ATOM 697 O O . THR A 1 89 ? 13.886 -6.020 -15.768 1.00 83.50 89 THR A O 1
ATOM 700 N N . PHE A 1 90 ? 15.770 -4.981 -16.434 1.00 89.44 90 PHE A N 1
ATOM 701 C CA . PHE A 1 90 ? 16.416 -4.895 -15.124 1.00 89.44 90 PHE A CA 1
ATOM 702 C C . PHE A 1 90 ? 17.449 -3.759 -15.155 1.00 89.44 90 PHE A C 1
ATOM 704 O O . PHE A 1 90 ? 18.509 -3.902 -15.755 1.00 89.44 90 PHE A O 1
ATOM 711 N N . LYS A 1 91 ? 17.092 -2.597 -14.605 1.00 86.62 91 LYS A N 1
ATOM 712 C CA . LYS A 1 91 ? 17.835 -1.332 -14.711 1.00 86.62 91 LYS A CA 1
ATOM 713 C C . LYS A 1 91 ? 18.506 -1.033 -13.377 1.00 86.62 91 LYS A C 1
ATOM 715 O O . LYS A 1 91 ? 17.787 -0.929 -12.397 1.00 86.62 91 LYS A O 1
ATOM 720 N N . LEU A 1 92 ? 19.828 -0.889 -13.326 1.00 85.25 92 LEU A N 1
ATOM 721 C CA . LEU A 1 92 ? 20.583 -0.716 -12.075 1.00 85.25 92 LEU A CA 1
ATOM 722 C C . LEU A 1 92 ? 21.313 0.624 -12.005 1.00 85.25 92 LEU A C 1
ATOM 724 O O . LEU A 1 92 ? 21.368 1.265 -10.960 1.00 85.25 92 LEU A O 1
ATOM 728 N N . THR A 1 93 ? 21.920 1.023 -13.115 1.00 85.12 93 THR A N 1
ATOM 729 C CA . THR A 1 93 ? 22.800 2.188 -13.180 1.00 85.12 93 THR A CA 1
ATOM 730 C C . THR A 1 93 ? 22.029 3.457 -13.511 1.00 85.12 93 THR A C 1
ATOM 732 O O . THR A 1 93 ? 20.989 3.427 -14.169 1.00 85.12 93 THR A O 1
ATOM 735 N N . SER A 1 94 ? 22.575 4.610 -13.125 1.00 81.38 94 SER A N 1
ATOM 736 C CA . SER A 1 94 ? 21.990 5.906 -13.479 1.00 81.38 94 SER A CA 1
ATOM 737 C C . SER A 1 94 ? 21.838 6.077 -14.995 1.00 81.38 94 SER A C 1
ATOM 739 O O . SER A 1 94 ? 20.820 6.588 -15.441 1.00 81.38 94 SER A O 1
ATOM 741 N N . SER A 1 95 ? 22.788 5.587 -15.802 1.00 83.94 95 SER A N 1
ATOM 742 C CA . SER A 1 95 ? 22.684 5.635 -17.268 1.00 83.94 95 SER A CA 1
ATOM 743 C C . SER A 1 95 ? 21.563 4.746 -17.808 1.00 83.94 95 SER A C 1
ATOM 745 O O . SER A 1 95 ? 20.888 5.122 -18.762 1.00 83.94 95 SER A O 1
ATOM 747 N N . GLU A 1 96 ? 21.329 3.578 -17.215 1.00 84.19 96 GLU A N 1
ATOM 748 C CA . GLU A 1 96 ? 20.214 2.704 -17.583 1.00 84.19 96 GLU A CA 1
ATOM 749 C C . GLU A 1 96 ? 18.858 3.323 -17.229 1.00 84.19 96 GLU A C 1
ATOM 751 O O . GLU A 1 96 ? 17.919 3.201 -18.020 1.00 84.19 96 GLU A O 1
ATOM 756 N N . LEU A 1 97 ? 18.776 3.996 -16.076 1.00 78.31 97 LEU A N 1
ATOM 757 C CA . LEU A 1 97 ? 17.586 4.696 -15.585 1.00 78.31 97 LEU A CA 1
ATOM 758 C C . LEU A 1 97 ? 17.287 5.979 -16.369 1.00 78.31 97 LEU A C 1
ATOM 760 O O . LEU A 1 97 ? 16.124 6.281 -16.606 1.00 78.31 97 LEU A O 1
ATOM 764 N N . SER A 1 98 ? 18.309 6.694 -16.848 1.00 77.62 98 SER A N 1
ATOM 765 C CA . SER A 1 98 ? 18.135 7.817 -17.783 1.00 77.62 98 SER A CA 1
ATOM 766 C C . SER A 1 98 ? 17.681 7.376 -19.180 1.00 77.62 98 SER A C 1
ATOM 768 O O . SER A 1 98 ? 17.263 8.211 -19.974 1.00 77.62 98 SER A O 1
ATOM 770 N N . ASN A 1 99 ? 17.757 6.078 -19.493 1.00 77.62 99 ASN A N 1
ATOM 771 C CA . ASN A 1 99 ? 17.405 5.505 -20.792 1.00 77.62 99 ASN A CA 1
ATOM 772 C C . ASN A 1 99 ? 16.201 4.557 -20.669 1.00 77.62 99 ASN A C 1
ATOM 774 O O . ASN A 1 99 ? 16.293 3.352 -20.957 1.00 77.62 99 ASN A O 1
ATOM 778 N N . ILE A 1 100 ? 15.068 5.096 -20.216 1.00 77.69 100 ILE A N 1
ATOM 779 C CA . ILE A 1 100 ? 13.782 4.390 -20.237 1.00 77.69 100 ILE A CA 1
ATOM 780 C C . ILE A 1 100 ? 13.344 4.198 -21.688 1.00 77.69 100 ILE A C 1
ATOM 782 O O . ILE A 1 100 ? 13.332 5.135 -22.486 1.00 77.69 100 ILE A O 1
ATOM 786 N N . THR A 1 101 ? 13.007 2.964 -22.058 1.00 73.19 101 THR A N 1
ATOM 787 C CA . THR A 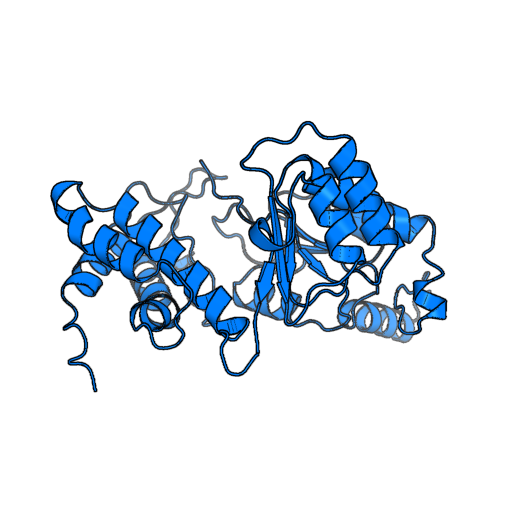1 101 ? 12.531 2.675 -23.416 1.00 73.19 101 THR A CA 1
ATOM 788 C C . THR A 1 101 ? 11.081 3.143 -23.598 1.00 73.19 101 THR A C 1
ATOM 790 O O . THR A 1 101 ? 10.335 3.205 -22.620 1.00 73.19 101 THR A O 1
ATOM 793 N N . PRO A 1 102 ? 10.612 3.399 -24.834 1.00 75.25 102 PRO A N 1
ATOM 794 C CA . PRO A 1 102 ? 9.206 3.735 -25.079 1.00 75.25 102 PRO A CA 1
ATOM 795 C C . PRO A 1 102 ? 8.221 2.692 -24.533 1.00 75.25 102 PRO A C 1
ATOM 797 O O . PRO A 1 102 ? 7.171 3.051 -24.012 1.00 75.25 102 PRO A O 1
ATOM 800 N N . ASP A 1 103 ? 8.575 1.404 -24.592 1.00 72.06 103 ASP A N 1
ATOM 801 C CA . ASP A 1 103 ? 7.763 0.319 -24.028 1.00 72.06 103 ASP A CA 1
ATOM 802 C C . ASP A 1 103 ? 7.687 0.389 -22.491 1.00 72.06 103 ASP A C 1
ATOM 804 O O . ASP A 1 103 ? 6.632 0.143 -21.908 1.00 72.06 103 ASP A O 1
ATOM 808 N N . GLN A 1 104 ? 8.787 0.746 -21.823 1.00 72.81 104 GLN A N 1
ATOM 809 C CA . GLN A 1 104 ? 8.823 0.935 -20.369 1.00 72.81 104 GLN A CA 1
ATOM 810 C C . GLN A 1 104 ? 8.043 2.185 -19.957 1.00 72.81 104 GLN A C 1
ATOM 812 O O . GLN A 1 104 ? 7.231 2.129 -19.034 1.00 72.81 104 GLN A O 1
ATOM 817 N N . GLN A 1 105 ? 8.206 3.280 -20.702 1.00 76.88 105 GLN A N 1
ATOM 818 C CA . GLN A 1 105 ? 7.398 4.479 -20.518 1.00 76.88 105 GLN A CA 1
ATOM 819 C C . GLN A 1 105 ? 5.916 4.182 -20.754 1.00 76.88 105 GLN A C 1
ATOM 821 O O . GLN A 1 105 ? 5.070 4.706 -20.045 1.00 76.88 105 GLN A O 1
ATOM 826 N N . HIS A 1 106 ? 5.572 3.311 -21.704 1.00 79.94 106 HIS A N 1
ATOM 827 C CA . HIS A 1 106 ? 4.190 2.912 -21.949 1.00 79.94 106 HIS A CA 1
ATOM 828 C C . HIS A 1 106 ? 3.581 2.150 -20.764 1.00 79.94 106 HIS A C 1
ATOM 830 O O . HIS A 1 106 ? 2.433 2.418 -20.402 1.00 79.94 106 HIS A O 1
ATOM 836 N N . VAL A 1 107 ? 4.336 1.247 -20.126 1.00 80.38 107 VAL A N 1
ATOM 837 C CA . VAL A 1 107 ? 3.904 0.571 -18.888 1.00 80.38 107 VAL A CA 1
ATOM 838 C C . VAL A 1 107 ? 3.646 1.591 -17.787 1.00 80.38 107 VAL A C 1
ATOM 840 O O . VAL A 1 107 ? 2.591 1.550 -17.156 1.00 80.38 107 VAL A O 1
ATOM 843 N N . VAL A 1 108 ? 4.575 2.526 -17.583 1.00 78.75 108 VAL A N 1
ATOM 844 C CA . VAL A 1 108 ? 4.439 3.594 -16.587 1.00 78.75 108 VAL A CA 1
ATOM 845 C C . VAL A 1 108 ? 3.225 4.452 -16.917 1.00 78.75 108 VAL A C 1
ATOM 847 O O . VAL A 1 108 ? 2.285 4.483 -16.138 1.00 78.75 108 VAL A O 1
ATOM 850 N N . ASN A 1 109 ? 3.171 5.055 -18.101 1.00 80.06 109 ASN A N 1
ATOM 851 C CA . ASN A 1 109 ? 2.102 5.957 -18.515 1.00 80.06 109 ASN A CA 1
ATOM 852 C C . ASN A 1 109 ? 0.725 5.306 -18.446 1.00 80.06 109 ASN A C 1
ATOM 854 O O . ASN A 1 109 ? -0.207 5.938 -17.971 1.00 80.06 109 ASN A O 1
ATOM 858 N N . THR A 1 110 ? 0.570 4.060 -18.892 1.00 78.38 110 THR A N 1
ATOM 859 C CA . THR A 1 110 ? -0.746 3.403 -18.894 1.00 78.38 110 THR A CA 1
ATOM 860 C C . THR A 1 110 ? -1.242 3.150 -17.473 1.00 78.38 110 THR A C 1
ATOM 862 O O . THR A 1 110 ? -2.400 3.420 -17.167 1.00 78.38 110 THR A O 1
ATOM 865 N N . ASN A 1 111 ? -0.369 2.674 -16.583 1.00 74.69 111 ASN A N 1
ATOM 866 C CA . ASN A 1 111 ? -0.756 2.376 -15.206 1.00 74.69 111 ASN A CA 1
ATOM 867 C C . ASN A 1 111 ? -0.875 3.654 -14.367 1.00 74.69 111 ASN A C 1
ATOM 869 O O . ASN A 1 111 ? -1.879 3.866 -13.697 1.00 74.69 111 ASN A O 1
ATOM 873 N N . VAL A 1 112 ? 0.108 4.547 -14.453 1.00 73.81 112 VAL A N 1
ATOM 874 C CA . VAL A 1 112 ? 0.103 5.839 -13.761 1.00 73.81 112 VAL A CA 1
ATOM 875 C C . VAL A 1 112 ? -1.094 6.676 -14.211 1.00 73.81 112 VAL A C 1
ATOM 877 O O . VAL A 1 112 ? -1.801 7.181 -13.350 1.00 73.81 112 VAL A O 1
ATOM 880 N N . ARG A 1 113 ? -1.416 6.752 -15.512 1.00 75.44 113 ARG A N 1
ATOM 881 C CA . ARG A 1 113 ? -2.606 7.480 -16.001 1.00 75.44 113 ARG A CA 1
ATOM 882 C C . ARG A 1 113 ? -3.893 6.954 -15.391 1.00 75.44 113 ARG A C 1
ATOM 884 O O . ARG A 1 113 ? -4.673 7.751 -14.875 1.00 75.44 113 ARG A O 1
ATOM 891 N N . ASN A 1 114 ? -4.104 5.643 -15.436 1.00 74.81 114 ASN A N 1
ATOM 892 C CA . ASN A 1 114 ? -5.348 5.050 -14.957 1.00 74.81 114 ASN A CA 1
ATOM 893 C C . ASN A 1 114 ? -5.504 5.207 -13.438 1.00 74.81 114 ASN A C 1
ATOM 895 O O . ASN A 1 114 ? -6.593 5.502 -12.968 1.00 74.81 114 ASN A O 1
ATOM 899 N N . TYR A 1 115 ? -4.426 5.063 -12.662 1.00 79.38 115 TYR A N 1
ATOM 900 C CA . TYR A 1 115 ? -4.531 5.098 -11.200 1.00 79.38 115 TYR A CA 1
ATOM 901 C C . TYR A 1 115 ? -4.464 6.510 -10.615 1.00 79.38 115 TYR A C 1
ATOM 903 O O . TYR A 1 115 ? -5.182 6.806 -9.666 1.00 79.38 115 TYR A O 1
ATOM 911 N N . ILE A 1 116 ? -3.650 7.404 -11.180 1.00 79.94 116 ILE A N 1
ATOM 912 C CA . ILE A 1 116 ? -3.513 8.774 -10.665 1.00 79.94 116 ILE A CA 1
ATOM 913 C C . ILE A 1 116 ? -4.722 9.636 -10.985 1.00 79.94 116 ILE A C 1
ATOM 915 O O . ILE A 1 116 ? -5.038 10.540 -10.212 1.00 79.94 116 ILE A O 1
ATOM 919 N N . SER A 1 117 ? -5.404 9.383 -12.100 1.00 77.25 117 SER A N 1
ATOM 920 C CA . SER A 1 117 ? -6.614 10.136 -12.438 1.00 77.25 117 SER A CA 1
ATOM 921 C C . SER A 1 117 ? -7.787 9.850 -11.504 1.00 77.25 117 SER A C 1
ATOM 923 O O . SER A 1 117 ? -8.665 10.696 -11.373 1.00 77.25 117 SER A O 1
ATOM 925 N N . GLU A 1 118 ? -7.774 8.711 -10.813 1.00 76.69 118 GLU A N 1
ATOM 926 C CA . GLU A 1 118 ? -8.902 8.248 -10.004 1.00 76.69 118 GLU A CA 1
ATOM 927 C C . GLU A 1 118 ? -8.624 8.236 -8.496 1.00 76.69 118 GLU A C 1
ATOM 929 O O . GLU A 1 118 ? -9.556 8.028 -7.718 1.00 76.69 118 GLU A O 1
ATOM 934 N N . CYS A 1 119 ? -7.365 8.367 -8.059 1.00 79.50 119 CYS A N 1
ATOM 935 C CA . CYS A 1 119 ? -6.984 8.140 -6.663 1.00 79.50 119 CYS A CA 1
ATOM 936 C C . CYS A 1 119 ? -5.908 9.109 -6.136 1.00 79.50 119 CYS A C 1
ATOM 938 O O . CYS A 1 119 ? -5.064 9.577 -6.907 1.00 79.50 119 CYS A O 1
ATOM 940 N N . PRO A 1 120 ? -5.877 9.336 -4.805 1.00 87.81 120 PRO A N 1
ATOM 941 C CA . PRO A 1 120 ? -4.749 9.961 -4.119 1.00 87.81 120 PRO A CA 1
ATOM 942 C C . PRO A 1 120 ? -3.438 9.187 -4.315 1.00 87.81 120 PRO A C 1
ATOM 944 O O . PRO A 1 120 ? -3.436 7.965 -4.485 1.00 87.81 120 PRO A O 1
ATOM 947 N N . LEU A 1 121 ? -2.312 9.898 -4.221 1.00 91.19 121 LEU A N 1
ATOM 948 C CA . LEU A 1 121 ? -0.966 9.341 -4.335 1.00 91.19 121 LEU A CA 1
ATOM 949 C C . LEU A 1 121 ? -0.255 9.360 -2.979 1.00 91.19 121 LEU A C 1
ATOM 951 O O . LEU A 1 121 ? -0.083 10.418 -2.378 1.00 91.19 121 LEU A O 1
ATOM 955 N N . VAL A 1 122 ? 0.239 8.200 -2.545 1.00 93.12 122 VAL A N 1
ATOM 956 C CA . VAL A 1 122 ? 1.113 8.083 -1.370 1.00 93.12 122 VAL A CA 1
ATOM 957 C C . VAL A 1 122 ? 2.501 7.622 -1.810 1.00 93.12 122 VAL A C 1
ATOM 959 O O . VAL A 1 122 ? 2.651 6.530 -2.353 1.00 93.12 122 VAL A O 1
ATOM 962 N N . GLY A 1 123 ? 3.515 8.455 -1.579 1.00 94.38 123 GLY A N 1
ATOM 963 C CA . GLY A 1 123 ? 4.927 8.110 -1.734 1.00 94.38 123 GLY A CA 1
ATOM 964 C C . GLY A 1 123 ? 5.530 7.699 -0.394 1.00 94.38 123 GLY A C 1
ATOM 965 O O . GLY A 1 123 ? 5.344 8.395 0.601 1.00 94.38 123 GLY A O 1
ATOM 966 N N . ILE A 1 124 ? 6.261 6.584 -0.355 1.00 94.69 124 ILE A N 1
ATOM 967 C CA . ILE A 1 124 ? 6.934 6.095 0.857 1.00 94.69 124 ILE A CA 1
ATOM 968 C C . ILE A 1 124 ? 8.395 5.804 0.521 1.00 94.69 124 ILE A C 1
ATOM 970 O O . ILE A 1 124 ? 8.662 4.997 -0.367 1.00 94.69 124 ILE A O 1
ATOM 974 N N . GLY A 1 125 ? 9.329 6.455 1.223 1.00 93.50 125 GLY A N 1
ATOM 975 C CA . GLY A 1 125 ? 10.772 6.260 1.022 1.00 93.50 125 GLY A CA 1
ATOM 976 C C . GLY A 1 125 ? 11.242 6.545 -0.409 1.00 93.50 125 GLY A C 1
ATOM 977 O O . GLY A 1 125 ? 12.127 5.860 -0.921 1.00 93.50 125 GLY A O 1
ATOM 978 N N . TRP A 1 126 ? 10.611 7.508 -1.078 1.00 93.81 126 TRP A N 1
ATOM 979 C CA . TRP A 1 126 ? 10.842 7.827 -2.479 1.00 93.81 126 TRP A CA 1
ATOM 980 C C . TRP A 1 126 ? 11.379 9.249 -2.609 1.00 93.81 126 TRP A C 1
ATOM 982 O O . TRP A 1 126 ? 10.798 10.182 -2.071 1.00 93.81 126 TRP A O 1
ATOM 992 N N . ARG A 1 127 ? 12.478 9.411 -3.356 1.00 91.12 127 ARG A N 1
ATOM 993 C CA . ARG A 1 127 ? 13.149 10.702 -3.583 1.00 91.12 127 ARG A CA 1
ATOM 994 C C . ARG A 1 127 ? 12.653 11.479 -4.798 1.00 91.12 127 ARG A C 1
ATOM 996 O O . ARG A 1 127 ? 13.156 12.575 -5.026 1.00 91.12 127 ARG A O 1
ATOM 1003 N N . ALA A 1 128 ? 11.756 10.905 -5.598 1.00 91.81 128 ALA A N 1
ATOM 1004 C CA . ALA A 1 128 ? 11.327 11.468 -6.880 1.00 91.81 128 ALA A CA 1
ATOM 1005 C C . ALA A 1 128 ? 12.474 11.791 -7.859 1.00 91.81 128 ALA A C 1
ATOM 1007 O O . ALA A 1 128 ? 12.351 12.686 -8.700 1.00 91.81 128 ALA A O 1
ATOM 1008 N N . SER A 1 129 ? 13.567 11.021 -7.784 1.00 88.69 129 SER A N 1
ATOM 1009 C CA . SER A 1 129 ? 14.720 11.113 -8.688 1.00 88.69 129 SER A CA 1
ATOM 1010 C C . SER A 1 129 ? 14.414 10.629 -10.108 1.00 88.69 129 SER A C 1
ATOM 1012 O O . SER A 1 129 ? 15.105 10.991 -11.058 1.00 88.69 129 SER A O 1
ATOM 1014 N N . GLU A 1 130 ? 13.380 9.809 -10.271 1.00 88.56 130 GLU A N 1
ATOM 1015 C CA . GLU A 1 130 ? 12.964 9.222 -11.539 1.00 88.56 130 GLU A CA 1
ATOM 1016 C C . GLU A 1 130 ? 12.121 10.228 -12.325 1.00 88.56 130 GLU A C 1
ATOM 1018 O O . GLU A 1 130 ? 10.889 10.220 -12.245 1.00 88.56 130 GLU A O 1
ATOM 1023 N N . SER A 1 131 ? 12.787 11.094 -13.095 1.00 87.88 131 SER A N 1
ATOM 1024 C CA . SER A 1 131 ? 12.120 12.162 -13.852 1.00 87.88 131 SER A CA 1
ATOM 1025 C C . SER A 1 131 ? 11.006 11.627 -14.752 1.00 87.88 131 SER A C 1
ATOM 1027 O O . SER A 1 131 ? 9.911 12.168 -14.749 1.00 87.88 131 SER A O 1
ATOM 1029 N N . TYR A 1 132 ? 11.226 10.492 -15.419 1.00 86.50 132 TYR A N 1
ATOM 1030 C CA . TYR A 1 132 ? 10.244 9.861 -16.304 1.00 86.50 132 TYR A CA 1
ATOM 1031 C C . TYR A 1 132 ? 8.920 9.491 -15.606 1.00 86.50 132 TYR A C 1
ATOM 1033 O O . TYR A 1 132 ? 7.859 9.493 -16.235 1.00 86.50 132 TYR A O 1
ATOM 1041 N N . LEU A 1 133 ? 8.978 9.135 -14.316 1.00 89.19 133 LEU A N 1
ATOM 1042 C CA . LEU A 1 133 ? 7.805 8.830 -13.504 1.00 89.19 133 LEU A CA 1
ATOM 1043 C C . LEU A 1 133 ? 7.211 10.133 -12.981 1.00 89.19 133 LEU A C 1
ATOM 1045 O O . LEU A 1 133 ? 6.015 10.354 -13.131 1.00 89.19 133 LEU A O 1
ATOM 1049 N N . ARG A 1 134 ? 8.045 11.012 -12.414 1.00 91.19 134 ARG A N 1
ATOM 1050 C CA . ARG A 1 134 ? 7.622 12.315 -11.890 1.00 91.19 134 ARG A CA 1
ATOM 1051 C C . ARG A 1 134 ? 6.878 13.142 -12.938 1.00 91.19 134 ARG A C 1
ATOM 1053 O O . ARG A 1 134 ? 5.775 13.603 -12.666 1.00 91.19 134 ARG A O 1
ATOM 1060 N N . GLU A 1 135 ? 7.449 13.286 -14.128 1.00 90.00 135 GLU A N 1
ATOM 1061 C CA . GLU A 1 135 ? 6.873 14.035 -15.246 1.00 90.00 135 GLU A CA 1
ATOM 1062 C C . GLU A 1 135 ? 5.513 13.460 -15.652 1.00 90.00 135 GLU A C 1
ATOM 1064 O O . GLU A 1 135 ? 4.553 14.215 -15.778 1.00 90.00 135 GLU A O 1
ATOM 1069 N N . ALA A 1 136 ? 5.389 12.131 -15.754 1.00 89.25 136 ALA A N 1
ATOM 1070 C CA . ALA A 1 136 ? 4.109 11.486 -16.045 1.00 89.25 136 ALA A CA 1
ATOM 1071 C C . ALA A 1 136 ? 3.061 11.788 -14.960 1.00 89.25 136 ALA A C 1
ATOM 1073 O O . ALA A 1 136 ? 1.923 12.138 -15.272 1.00 89.25 136 ALA A O 1
ATOM 1074 N N . ILE A 1 137 ? 3.441 11.695 -13.680 1.00 91.50 137 ILE A N 1
ATOM 1075 C CA . ILE A 1 137 ? 2.557 12.011 -12.549 1.00 91.50 137 ILE A CA 1
ATOM 1076 C C . ILE A 1 137 ? 2.069 13.458 -12.625 1.00 91.50 137 ILE A C 1
ATOM 1078 O O . ILE A 1 137 ? 0.868 13.693 -12.514 1.00 91.50 137 ILE A O 1
ATOM 1082 N N . VAL A 1 138 ? 2.985 14.410 -12.811 1.00 91.81 138 VAL A N 1
ATOM 1083 C CA . VAL A 1 138 ? 2.684 15.847 -12.876 1.00 91.81 138 VAL A CA 1
ATOM 1084 C C . VAL A 1 138 ? 1.792 16.159 -14.075 1.00 91.81 138 VAL A C 1
ATOM 1086 O O . VAL A 1 138 ? 0.787 16.851 -13.925 1.00 91.81 138 VAL A O 1
ATOM 1089 N N . GLU A 1 139 ? 2.115 15.616 -15.250 1.00 90.19 139 GLU A N 1
ATOM 1090 C CA . GLU A 1 139 ? 1.325 15.794 -16.468 1.00 90.19 139 GLU A CA 1
ATOM 1091 C C . GLU A 1 139 ? -0.124 15.340 -16.252 1.00 90.19 139 GLU A C 1
ATOM 1093 O O . GLU A 1 139 ? -1.058 16.100 -16.505 1.00 90.19 139 GLU A O 1
ATOM 1098 N N . ILE A 1 140 ? -0.315 14.119 -15.744 1.00 88.31 140 ILE A N 1
ATOM 1099 C CA . ILE A 1 140 ? -1.647 13.552 -15.517 1.00 88.31 140 ILE A CA 1
ATOM 1100 C C . ILE A 1 140 ? -2.370 14.317 -14.409 1.00 88.31 140 ILE A C 1
ATOM 1102 O O . ILE A 1 140 ? -3.542 14.646 -14.564 1.00 88.31 140 ILE A O 1
ATOM 1106 N N . ALA A 1 141 ? -1.696 14.626 -13.300 1.00 88.94 141 ALA A N 1
ATOM 1107 C CA . ALA A 1 141 ? -2.320 15.319 -12.180 1.00 88.94 141 ALA A CA 1
ATOM 1108 C C . ALA A 1 141 ? -2.847 16.707 -12.569 1.00 88.94 141 ALA A C 1
ATOM 1110 O O . ALA A 1 141 ? -3.948 17.053 -12.149 1.00 88.94 141 ALA A O 1
ATOM 1111 N N . ASN A 1 142 ? -2.135 17.430 -13.438 1.00 88.44 142 ASN A N 1
ATOM 1112 C CA . ASN A 1 142 ? -2.567 18.727 -13.966 1.00 88.44 142 ASN A CA 1
ATOM 1113 C C . ASN A 1 142 ? -3.754 18.643 -14.945 1.00 88.44 142 ASN A C 1
ATOM 1115 O O . ASN A 1 142 ? -4.432 19.643 -15.171 1.00 88.44 142 ASN A O 1
ATOM 1119 N N . GLN A 1 143 ? -4.009 17.478 -15.549 1.00 87.31 143 GLN A N 1
ATOM 1120 C CA . GLN A 1 143 ? -5.130 17.265 -16.477 1.00 87.31 143 GLN A CA 1
ATOM 1121 C C . GLN A 1 143 ? -6.431 16.869 -15.764 1.00 87.31 143 GLN A C 1
ATOM 1123 O O . GLN A 1 143 ? -7.496 16.852 -16.382 1.00 87.31 143 GLN A O 1
ATOM 1128 N N . VAL A 1 144 ? -6.357 16.528 -14.478 1.00 84.50 144 VAL A N 1
ATOM 1129 C CA . VAL A 1 144 ? -7.483 16.017 -13.695 1.00 84.50 144 VAL A CA 1
ATOM 1130 C C . VAL A 1 144 ? -8.049 17.143 -12.843 1.00 84.50 144 VAL A C 1
ATOM 1132 O O . VAL A 1 144 ? -7.318 17.833 -12.137 1.00 84.50 144 VAL A O 1
ATOM 1135 N N . GLN A 1 145 ? -9.370 17.316 -12.862 1.00 80.31 145 GLN A N 1
ATOM 1136 C CA . GLN A 1 145 ? -10.028 18.230 -11.935 1.00 80.31 145 GLN A CA 1
ATOM 1137 C C . GLN A 1 145 ? -10.024 17.611 -10.532 1.00 80.31 145 GLN A C 1
ATOM 1139 O O . GLN A 1 145 ? -10.785 16.687 -10.254 1.00 80.31 145 GLN A O 1
ATOM 1144 N N . ARG A 1 146 ? -9.143 18.111 -9.663 1.00 77.44 146 ARG A N 1
ATOM 1145 C CA . ARG A 1 146 ? -8.949 17.595 -8.303 1.00 77.44 146 ARG A CA 1
ATOM 1146 C C . ARG A 1 146 ? -9.961 18.167 -7.315 1.00 77.44 146 ARG A C 1
ATOM 1148 O O . ARG A 1 146 ? -10.334 19.338 -7.383 1.00 77.44 146 ARG A O 1
ATOM 1155 N N . THR A 1 147 ? -10.366 17.329 -6.374 1.00 76.88 147 THR A N 1
ATOM 1156 C CA . THR A 1 147 ? -11.143 17.689 -5.185 1.00 76.88 147 THR A CA 1
ATOM 1157 C C . THR A 1 147 ? -10.225 17.805 -3.968 1.00 76.88 147 THR A C 1
ATOM 1159 O O . THR A 1 147 ? -9.070 17.393 -4.008 1.00 76.88 147 THR A O 1
ATOM 1162 N N . GLU A 1 148 ? -10.728 18.318 -2.842 1.00 70.12 148 GLU A N 1
ATOM 1163 C CA . GLU A 1 148 ? -9.941 18.378 -1.598 1.00 70.12 148 GLU A CA 1
ATOM 1164 C C . GLU A 1 148 ? -9.517 16.996 -1.071 1.00 70.12 148 GLU A C 1
ATOM 1166 O O . GLU A 1 148 ? -8.517 16.899 -0.357 1.00 70.12 148 GLU A O 1
ATOM 1171 N N . GLN A 1 149 ? -10.267 15.945 -1.431 1.00 67.06 149 GLN A N 1
ATOM 1172 C CA . GLN A 1 149 ? -9.985 14.556 -1.061 1.00 67.06 149 GLN A CA 1
ATOM 1173 C C . GLN A 1 149 ? -8.848 13.946 -1.889 1.00 67.06 149 GLN A C 1
ATOM 1175 O O . GLN A 1 149 ? -8.240 12.965 -1.458 1.00 67.06 149 GLN A O 1
ATOM 1180 N N . ASP A 1 150 ? -8.532 14.530 -3.048 1.00 72.50 150 ASP A N 1
ATOM 1181 C CA . ASP A 1 150 ? -7.358 14.156 -3.819 1.00 72.50 150 ASP A CA 1
ATOM 1182 C C . ASP A 1 150 ? -6.114 14.750 -3.158 1.00 72.50 150 ASP A C 1
ATOM 1184 O O . ASP A 1 150 ? -5.950 15.967 -3.039 1.00 72.50 150 ASP A O 1
ATOM 1188 N N . ALA A 1 151 ? -5.219 13.878 -2.707 1.00 84.00 151 ALA A N 1
ATOM 1189 C CA . ALA A 1 151 ? -4.021 14.285 -1.995 1.00 84.00 151 ALA A CA 1
ATOM 1190 C C . ALA A 1 151 ? -2.780 13.598 -2.555 1.00 84.00 151 ALA A C 1
ATOM 1192 O O . ALA A 1 151 ? -2.813 12.439 -2.972 1.00 84.00 151 ALA A O 1
ATOM 1193 N N . PHE A 1 152 ? -1.673 14.328 -2.503 1.00 92.81 152 PHE A N 1
ATOM 1194 C CA . PHE A 1 152 ? -0.346 13.744 -2.474 1.00 92.81 152 PHE A CA 1
ATOM 1195 C C . PHE A 1 152 ? 0.114 13.690 -1.015 1.00 92.81 152 PHE A C 1
ATOM 1197 O O . PHE A 1 152 ? 0.025 14.694 -0.307 1.00 92.81 152 PHE A O 1
ATOM 1204 N N . THR A 1 153 ? 0.609 12.543 -0.564 1.00 94.06 153 THR A N 1
ATOM 1205 C CA . THR A 1 153 ? 1.243 12.387 0.749 1.00 94.06 153 THR A CA 1
ATOM 1206 C C . THR A 1 153 ? 2.590 11.700 0.581 1.00 94.06 153 THR A C 1
ATOM 1208 O O . THR A 1 153 ? 2.688 10.661 -0.062 1.00 94.06 153 THR A O 1
ATOM 1211 N N . LEU A 1 154 ? 3.629 12.264 1.182 1.00 96.50 154 LEU A N 1
ATOM 1212 C CA . LEU A 1 154 ? 4.978 11.731 1.233 1.00 96.50 154 LEU A CA 1
ATOM 1213 C C . LEU A 1 154 ? 5.310 11.323 2.669 1.00 96.50 154 LEU A C 1
ATOM 1215 O O . LEU A 1 154 ? 5.299 12.162 3.569 1.00 96.50 154 LEU A O 1
ATOM 1219 N N . ILE A 1 155 ? 5.662 10.053 2.855 1.00 95.44 155 ILE A N 1
ATOM 1220 C CA . ILE A 1 155 ? 6.220 9.497 4.089 1.00 95.44 155 ILE A CA 1
ATOM 1221 C C . ILE A 1 155 ? 7.704 9.218 3.834 1.00 95.44 155 ILE A C 1
ATOM 1223 O O . ILE A 1 155 ? 8.066 8.213 3.219 1.00 95.44 155 ILE A O 1
ATOM 1227 N N . ASP A 1 156 ? 8.578 10.126 4.260 1.00 95.56 156 ASP A N 1
ATOM 1228 C CA . ASP A 1 156 ? 10.019 10.025 4.004 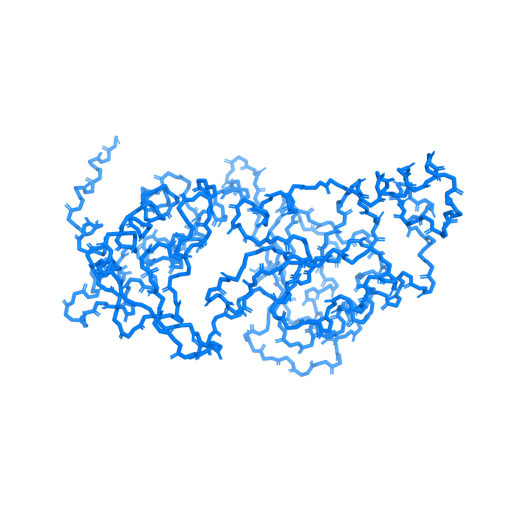1.00 95.56 156 ASP A CA 1
ATOM 1229 C C . ASP A 1 156 ? 10.822 10.773 5.082 1.00 95.56 156 ASP A C 1
ATOM 1231 O O . ASP A 1 156 ? 10.308 11.616 5.812 1.00 95.56 156 ASP A O 1
ATOM 1235 N N . ILE A 1 157 ? 12.111 10.483 5.182 1.00 94.38 157 ILE A N 1
ATOM 1236 C CA . ILE A 1 157 ? 13.057 11.167 6.057 1.00 94.38 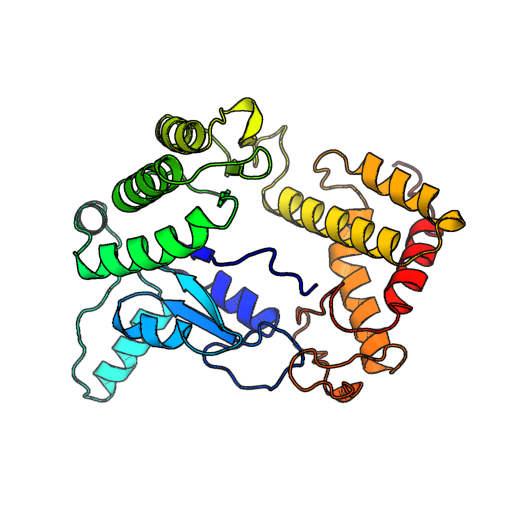157 ILE A CA 1
ATOM 1237 C C . ILE A 1 157 ? 13.329 12.612 5.618 1.00 94.38 157 ILE A C 1
ATOM 1239 O O . ILE A 1 157 ? 13.733 13.436 6.441 1.00 94.38 157 ILE A O 1
ATOM 1243 N N . CYS A 1 158 ? 13.125 12.952 4.335 1.00 94.06 158 CYS A N 1
ATOM 1244 C CA . CYS A 1 158 ? 13.282 14.330 3.865 1.00 94.06 158 CYS A CA 1
ATOM 1245 C C . CYS A 1 158 ? 12.381 14.718 2.680 1.00 94.06 158 CYS A C 1
ATOM 1247 O O . CYS A 1 158 ? 11.855 13.881 1.950 1.00 94.06 158 CYS A O 1
ATOM 1249 N N . TRP A 1 159 ? 12.244 16.034 2.495 1.00 95.94 159 TRP A N 1
ATOM 1250 C CA . TRP A 1 159 ? 11.520 16.685 1.403 1.00 95.94 159 TRP A CA 1
ATOM 1251 C C . TRP A 1 159 ? 12.505 17.431 0.49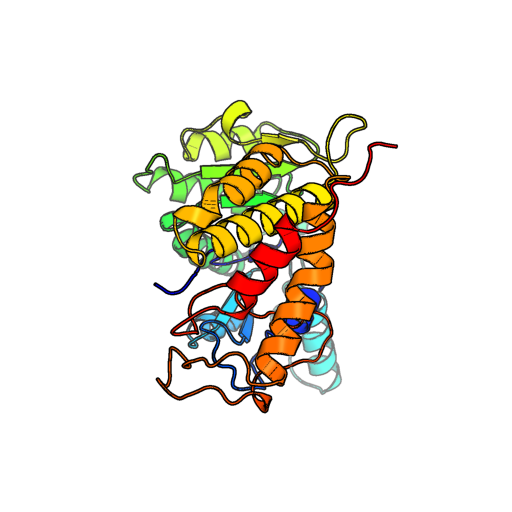4 1.00 95.94 159 TRP A C 1
ATOM 1253 O O . TRP A 1 159 ? 13.389 18.116 1.011 1.00 95.94 159 TRP A O 1
ATOM 1263 N N . ASN A 1 160 ? 12.338 17.357 -0.831 1.00 95.50 160 ASN A N 1
ATOM 1264 C CA . ASN A 1 160 ? 13.194 18.024 -1.821 1.00 95.50 160 ASN A CA 1
ATOM 1265 C C . ASN A 1 160 ? 12.362 18.820 -2.855 1.00 95.50 160 ASN A C 1
ATOM 1267 O O . ASN A 1 160 ? 11.138 18.894 -2.757 1.00 95.50 160 ASN A O 1
ATOM 1271 N N . SER A 1 161 ? 13.029 19.451 -3.827 1.00 95.25 161 SER A N 1
ATOM 1272 C CA . SER A 1 161 ? 12.372 20.242 -4.880 1.00 95.25 161 SER A CA 1
ATOM 1273 C C . SER A 1 161 ? 11.493 19.410 -5.814 1.00 95.25 161 SER A C 1
ATOM 1275 O O . SER A 1 161 ? 10.459 19.903 -6.254 1.00 95.25 161 SER A O 1
ATOM 1277 N N . ASP A 1 162 ? 11.865 18.158 -6.078 1.00 95.81 162 ASP A N 1
ATOM 1278 C CA . ASP A 1 162 ? 11.096 17.256 -6.939 1.00 95.81 162 ASP A CA 1
ATOM 1279 C C . ASP A 1 162 ? 9.743 16.900 -6.296 1.00 95.81 162 ASP A C 1
ATOM 1281 O O . ASP A 1 162 ? 8.713 16.855 -6.967 1.00 95.81 162 ASP A O 1
ATOM 1285 N N . HIS A 1 163 ? 9.705 16.741 -4.969 1.00 96.69 163 HIS A N 1
ATOM 1286 C CA . HIS A 1 163 ? 8.456 16.573 -4.220 1.00 96.69 163 HIS A CA 1
ATOM 1287 C C . HIS A 1 163 ? 7.580 17.826 -4.244 1.00 96.69 163 HIS A C 1
ATOM 1289 O O . HIS A 1 163 ? 6.357 17.710 -4.303 1.00 96.69 163 HIS A O 1
ATOM 1295 N N . SER A 1 164 ? 8.184 19.019 -4.227 1.00 96.25 164 SER A N 1
ATOM 1296 C CA . SER A 1 164 ? 7.440 20.277 -4.360 1.00 96.25 164 SER A CA 1
ATOM 1297 C C . SER A 1 164 ? 6.722 20.379 -5.704 1.00 96.25 164 SER A C 1
ATOM 1299 O O . SER A 1 164 ? 5.581 20.833 -5.740 1.00 96.25 164 SER A O 1
ATOM 1301 N N . GLU A 1 165 ? 7.359 19.935 -6.789 1.00 95.62 165 GLU A N 1
ATOM 1302 C CA . GLU A 1 165 ? 6.753 19.902 -8.124 1.00 95.62 165 GLU A CA 1
ATOM 1303 C C . GLU A 1 165 ? 5.523 18.981 -8.160 1.00 95.62 165 GLU A C 1
ATOM 1305 O O . GLU A 1 165 ? 4.448 19.397 -8.593 1.00 95.62 165 GLU A O 1
ATOM 1310 N N . ILE A 1 166 ? 5.649 17.758 -7.629 1.00 94.88 166 ILE A N 1
ATOM 1311 C CA . ILE A 1 166 ? 4.527 16.810 -7.541 1.00 94.88 166 ILE A CA 1
ATOM 1312 C C . ILE A 1 166 ? 3.404 17.391 -6.681 1.00 94.88 166 ILE A C 1
ATOM 1314 O O . ILE A 1 166 ? 2.254 17.406 -7.107 1.00 94.88 166 ILE A O 1
ATOM 1318 N N . ALA A 1 167 ? 3.716 17.896 -5.486 1.00 94.44 167 ALA A N 1
ATOM 1319 C CA . ALA A 1 167 ? 2.716 18.438 -4.570 1.00 94.44 167 ALA A CA 1
ATOM 1320 C C . ALA A 1 167 ? 1.933 19.604 -5.186 1.00 94.44 167 ALA A C 1
ATOM 1322 O O . ALA A 1 167 ? 0.710 19.654 -5.051 1.00 94.44 167 ALA A O 1
ATOM 1323 N N . ALA A 1 168 ? 2.613 20.490 -5.920 1.00 93.25 168 ALA A N 1
ATOM 1324 C CA . ALA A 1 168 ? 1.977 21.601 -6.616 1.00 93.25 168 ALA A CA 1
ATOM 1325 C C . ALA A 1 168 ? 0.946 21.124 -7.654 1.00 93.25 168 ALA A C 1
ATOM 1327 O O . ALA A 1 168 ? -0.129 21.714 -7.744 1.00 93.25 168 ALA A O 1
ATOM 1328 N N . ALA A 1 169 ? 1.208 20.016 -8.359 1.00 91.81 169 ALA A N 1
ATOM 1329 C CA . ALA A 1 169 ? 0.245 19.413 -9.289 1.00 91.81 169 ALA A CA 1
ATOM 1330 C C . ALA A 1 169 ? -1.021 18.867 -8.590 1.00 91.81 169 ALA A C 1
ATOM 1332 O O . ALA A 1 169 ? -2.062 18.699 -9.221 1.00 91.81 169 ALA A O 1
ATOM 1333 N N . TYR A 1 170 ? -0.960 18.633 -7.275 1.00 91.56 170 TYR A N 1
ATOM 1334 C CA . TYR A 1 170 ? -2.111 18.298 -6.424 1.00 91.56 170 TYR A CA 1
ATOM 1335 C C . TYR A 1 170 ? -2.658 19.508 -5.651 1.00 91.56 170 TYR A C 1
ATOM 1337 O O . TYR A 1 170 ? -3.496 19.344 -4.767 1.00 91.56 170 TYR A O 1
ATOM 1345 N N . SER A 1 171 ? -2.198 20.728 -5.953 1.00 90.88 171 SER A N 1
ATOM 1346 C CA . SER A 1 171 ? -2.520 21.941 -5.182 1.00 90.88 171 SER A CA 1
ATOM 1347 C C . SER A 1 171 ? -2.189 21.810 -3.687 1.00 90.88 171 SER A C 1
ATOM 1349 O O . SER A 1 171 ? -2.893 22.342 -2.830 1.00 90.88 171 SER A O 1
ATOM 1351 N N . LYS A 1 172 ? -1.117 21.078 -3.367 1.00 92.38 172 LYS A N 1
ATOM 1352 C CA . LYS A 1 172 ? -0.592 20.892 -2.012 1.00 92.38 172 LYS A CA 1
ATOM 1353 C C . LYS A 1 172 ? 0.811 21.476 -1.889 1.00 92.38 172 LYS A C 1
ATOM 1355 O O . LYS A 1 172 ? 1.458 21.849 -2.866 1.00 92.38 172 LYS A O 1
ATOM 1360 N N . ASN A 1 173 ? 1.296 21.536 -0.658 1.00 93.94 173 ASN A N 1
ATOM 1361 C CA . ASN A 1 173 ? 2.655 21.938 -0.331 1.00 93.94 173 ASN A CA 1
ATOM 1362 C C . ASN A 1 173 ? 3.214 21.020 0.773 1.00 93.94 173 ASN A C 1
ATOM 1364 O O . ASN A 1 173 ? 2.563 20.067 1.200 1.00 93.94 173 ASN A O 1
ATOM 1368 N N . LYS A 1 174 ? 4.425 21.311 1.255 1.00 95.44 174 LYS A N 1
ATOM 1369 C CA . LYS A 1 174 ? 5.087 20.492 2.274 1.00 95.44 174 LYS A CA 1
ATOM 1370 C C . LYS A 1 174 ? 4.269 20.335 3.567 1.00 95.44 174 LYS A C 1
ATOM 1372 O O . LYS A 1 174 ? 4.254 19.232 4.097 1.00 95.44 174 LYS A O 1
ATOM 1377 N N . SER A 1 175 ? 3.610 21.375 4.085 1.00 93.69 175 SER A N 1
ATOM 1378 C CA . SER A 1 175 ? 2.866 21.270 5.355 1.00 93.69 175 SER A CA 1
ATOM 1379 C C . SER A 1 175 ? 1.685 20.312 5.274 1.00 93.69 175 SER A C 1
ATOM 1381 O O . SER A 1 175 ? 1.350 19.682 6.270 1.00 93.69 175 SER A O 1
ATOM 1383 N N . ASP A 1 176 ? 1.089 20.184 4.090 1.00 90.81 176 ASP A N 1
ATOM 1384 C CA . ASP A 1 176 ? -0.148 19.423 3.892 1.00 90.81 176 ASP A CA 1
ATOM 1385 C C . ASP A 1 176 ? 0.121 17.993 3.407 1.00 90.81 176 ASP A C 1
ATOM 1387 O O . ASP A 1 176 ? -0.753 17.130 3.468 1.00 90.81 176 ASP A O 1
ATOM 1391 N N . SER A 1 177 ? 1.333 17.746 2.904 1.00 93.31 177 SER A N 1
ATOM 1392 C CA . SER A 1 177 ? 1.688 16.515 2.202 1.00 93.31 177 SER A CA 1
ATOM 1393 C C . SER A 1 177 ? 2.862 15.767 2.812 1.00 93.31 177 SER A C 1
ATOM 1395 O O . SER A 1 177 ? 3.158 14.685 2.324 1.00 93.31 177 SER A O 1
ATOM 1397 N N . PHE A 1 178 ? 3.560 16.285 3.825 1.00 95.00 178 PHE A N 1
ATOM 1398 C CA . PHE A 1 178 ? 4.783 15.650 4.324 1.00 95.00 178 PHE A CA 1
ATOM 1399 C C . PHE A 1 178 ? 4.641 15.085 5.737 1.00 95.00 178 PHE A C 1
ATOM 1401 O O . PHE A 1 178 ? 4.521 15.829 6.707 1.00 95.00 178 PHE A O 1
ATOM 1408 N N . ALA A 1 179 ? 4.759 13.764 5.850 1.00 92.62 179 ALA A N 1
ATOM 1409 C CA . ALA A 1 179 ? 4.946 13.054 7.106 1.00 92.62 179 ALA A CA 1
ATOM 1410 C C . ALA A 1 179 ? 6.424 12.657 7.238 1.00 92.62 179 ALA A C 1
ATOM 1412 O O . ALA A 1 179 ? 6.879 11.683 6.632 1.00 92.62 179 ALA A O 1
ATOM 1413 N N . GLN A 1 180 ? 7.185 13.435 8.010 1.00 93.88 180 GLN A N 1
ATOM 1414 C CA . GLN A 1 180 ? 8.597 13.140 8.236 1.00 93.88 180 GLN A CA 1
ATOM 1415 C C . GLN A 1 180 ? 8.763 11.937 9.172 1.00 93.88 180 GLN A C 1
ATOM 1417 O O . GLN A 1 180 ? 8.097 11.859 10.202 1.00 93.88 180 GLN A O 1
ATOM 1422 N N . VAL A 1 181 ? 9.669 11.018 8.834 1.00 93.56 181 VAL A N 1
ATOM 1423 C CA . VAL A 1 181 ? 9.923 9.783 9.601 1.00 93.56 181 VAL A CA 1
ATOM 1424 C C . VAL A 1 181 ? 11.415 9.543 9.845 1.00 93.56 181 VAL A C 1
ATOM 1426 O O . VAL A 1 181 ? 12.261 10.169 9.209 1.00 93.56 181 VAL A O 1
ATOM 1429 N N . MET A 1 182 ? 11.737 8.598 10.735 1.00 87.81 182 MET A N 1
ATOM 1430 C CA . MET A 1 182 ? 13.094 8.078 10.987 1.00 87.81 182 MET A CA 1
ATOM 1431 C C . MET A 1 182 ? 14.121 9.154 11.395 1.00 87.81 182 MET A C 1
ATOM 1433 O O . MET A 1 182 ? 15.272 9.131 10.956 1.00 87.81 182 MET A O 1
ATOM 1437 N N . THR A 1 183 ? 13.712 10.097 12.241 1.00 82.62 183 THR A N 1
ATOM 1438 C CA . THR A 1 183 ? 14.622 11.019 12.944 1.00 82.62 183 THR A CA 1
ATOM 1439 C C . THR A 1 183 ? 14.436 10.846 14.447 1.00 82.62 183 THR A C 1
ATOM 1441 O O . THR A 1 183 ? 13.400 10.341 14.858 1.00 82.62 183 THR A O 1
ATOM 1444 N N . ASP A 1 184 ? 15.368 11.319 15.278 1.00 81.81 184 ASP A N 1
ATOM 1445 C CA . ASP A 1 184 ? 15.298 11.146 16.745 1.00 81.81 184 ASP A CA 1
ATOM 1446 C C . ASP A 1 184 ? 13.965 11.605 17.369 1.00 81.81 184 ASP A C 1
ATOM 1448 O O . ASP A 1 184 ? 13.534 11.082 18.391 1.00 81.81 184 ASP A O 1
ATOM 1452 N N . THR A 1 185 ? 13.299 12.579 16.743 1.00 85.44 185 THR A N 1
ATOM 1453 C CA . THR A 1 185 ? 12.016 13.147 17.184 1.00 85.44 185 THR A CA 1
ATOM 1454 C C . THR A 1 185 ? 10.790 12.653 16.411 1.00 85.44 185 THR A C 1
ATOM 1456 O O . THR A 1 185 ? 9.686 13.081 16.730 1.00 85.44 185 THR A O 1
ATOM 1459 N N . ASN A 1 186 ? 10.956 11.832 15.368 1.00 89.06 186 ASN A N 1
ATOM 1460 C CA . ASN A 1 186 ? 9.865 11.414 14.483 1.00 89.06 186 ASN A CA 1
ATOM 1461 C C . ASN A 1 186 ? 9.688 9.889 14.498 1.00 89.06 186 ASN A C 1
ATOM 1463 O O . ASN A 1 186 ? 10.669 9.156 14.637 1.00 89.06 186 ASN A O 1
ATOM 1467 N N . PRO A 1 187 ? 8.457 9.388 14.292 1.00 92.75 187 PRO A N 1
ATOM 1468 C CA . PRO A 1 187 ? 8.185 7.955 14.262 1.00 92.75 187 PRO A CA 1
ATOM 1469 C C . PRO A 1 187 ? 8.952 7.251 13.137 1.00 92.75 187 PRO A C 1
ATOM 1471 O O . PRO A 1 187 ? 9.316 7.848 12.118 1.00 92.75 187 PRO A O 1
ATOM 1474 N N . SER A 1 188 ? 9.167 5.946 13.294 1.00 92.88 188 SER A N 1
ATOM 1475 C CA . SER A 1 188 ? 9.639 5.110 12.191 1.00 92.88 188 SER A CA 1
ATOM 1476 C C . SER A 1 188 ? 8.556 4.966 11.114 1.00 92.88 188 SER A C 1
ATOM 1478 O O . SER A 1 188 ? 7.366 5.138 11.384 1.00 92.88 188 SER A O 1
ATOM 1480 N N . THR A 1 189 ? 8.941 4.601 9.888 1.00 92.06 189 THR A N 1
ATOM 1481 C CA . THR A 1 189 ? 7.959 4.278 8.837 1.00 92.06 189 THR A CA 1
ATOM 1482 C C . THR A 1 189 ? 7.024 3.147 9.272 1.00 92.06 189 THR A C 1
ATOM 1484 O O . THR A 1 189 ? 5.824 3.228 9.037 1.00 92.06 189 THR A O 1
ATOM 1487 N N . ASP A 1 190 ? 7.559 2.127 9.948 1.00 90.06 190 ASP A N 1
ATOM 1488 C CA . ASP A 1 190 ? 6.787 0.995 10.476 1.00 90.06 190 ASP A CA 1
ATOM 1489 C C . ASP A 1 190 ? 5.712 1.453 11.474 1.00 90.06 190 ASP A C 1
ATOM 1491 O O . ASP A 1 190 ? 4.538 1.124 11.332 1.00 90.06 190 ASP A O 1
ATOM 1495 N N . CYS A 1 191 ? 6.088 2.335 12.398 1.00 92.75 191 CYS A N 1
ATOM 1496 C CA . CYS A 1 191 ? 5.182 2.939 13.369 1.00 92.75 191 CYS A CA 1
ATOM 1497 C C . CYS A 1 191 ? 4.066 3.765 12.709 1.00 92.75 191 CYS A C 1
ATOM 1499 O O . CYS A 1 191 ? 2.914 3.714 13.136 1.00 92.75 191 CYS A O 1
ATOM 1501 N N . VAL A 1 192 ? 4.356 4.486 11.618 1.00 93.44 192 VAL A N 1
ATOM 1502 C CA . VAL A 1 192 ? 3.312 5.179 10.840 1.00 93.44 192 VAL A CA 1
ATOM 1503 C C . VAL A 1 192 ? 2.343 4.182 10.193 1.00 93.44 192 VAL A C 1
ATOM 1505 O O . VAL A 1 192 ? 1.134 4.412 10.196 1.00 93.44 192 VAL A O 1
ATOM 1508 N N . LEU A 1 193 ? 2.834 3.063 9.658 1.00 90.12 193 LEU A N 1
ATOM 1509 C CA . LEU A 1 193 ? 1.979 2.043 9.042 1.00 90.12 193 LEU A CA 1
ATOM 1510 C C . LEU A 1 193 ? 1.112 1.313 10.081 1.00 90.12 193 LEU A C 1
ATOM 1512 O O . LEU A 1 193 ? -0.091 1.150 9.861 1.00 90.12 193 LEU A O 1
ATOM 1516 N N . GLN A 1 194 ? 1.681 0.953 11.233 1.00 91.19 194 GLN A N 1
ATOM 1517 C CA . GLN A 1 194 ? 0.951 0.368 12.364 1.00 91.19 194 GLN A CA 1
ATOM 1518 C C . GLN A 1 194 ? -0.115 1.326 12.903 1.00 91.19 194 GLN A C 1
ATOM 1520 O O . GLN A 1 194 ? -1.255 0.925 13.149 1.00 91.19 194 GLN A O 1
ATOM 1525 N N . TRP A 1 195 ? 0.209 2.614 13.005 1.00 93.69 195 TRP A N 1
ATOM 1526 C CA . TRP A 1 195 ? -0.742 3.660 13.365 1.00 93.69 195 TRP A CA 1
ATOM 1527 C C . TRP A 1 195 ? -1.927 3.738 12.392 1.00 93.69 195 TRP A C 1
ATOM 1529 O O . TRP A 1 195 ? -3.084 3.741 12.827 1.00 93.69 195 TRP A O 1
ATOM 1539 N N . LEU A 1 196 ? -1.671 3.741 11.078 1.00 91.31 196 LEU A N 1
ATOM 1540 C CA . LEU A 1 196 ? -2.727 3.737 10.056 1.00 91.31 196 LEU A CA 1
ATOM 1541 C C . LEU A 1 196 ? -3.623 2.496 10.169 1.00 91.31 196 LEU A C 1
ATOM 1543 O O . LEU A 1 196 ? -4.851 2.608 10.090 1.00 91.31 196 LEU A O 1
ATOM 1547 N N . GLN A 1 197 ? -3.028 1.322 10.394 1.00 89.31 197 GLN A N 1
ATOM 1548 C CA . GLN A 1 197 ? -3.754 0.069 10.602 1.00 89.31 197 GLN A CA 1
ATOM 1549 C C . GLN A 1 197 ? -4.628 0.115 11.859 1.00 89.31 197 GLN A C 1
ATOM 1551 O O . GLN A 1 197 ? -5.796 -0.276 11.808 1.00 89.31 197 GLN A O 1
ATOM 1556 N N . ALA A 1 198 ? -4.106 0.642 12.966 1.00 92.94 198 ALA A N 1
ATOM 1557 C CA . ALA A 1 198 ? -4.830 0.779 14.225 1.00 92.94 198 ALA A CA 1
ATOM 1558 C C . ALA A 1 198 ? -6.031 1.722 14.106 1.00 92.94 198 ALA A C 1
ATOM 1560 O O . ALA A 1 198 ? -7.144 1.372 14.505 1.00 92.94 198 ALA A O 1
ATOM 1561 N N . ARG A 1 199 ? -5.835 2.890 13.482 1.00 94.19 199 ARG A N 1
ATOM 1562 C CA . ARG A 1 199 ? -6.927 3.830 13.194 1.00 94.19 199 ARG A CA 1
ATOM 1563 C C . ARG A 1 199 ? -7.987 3.193 12.312 1.00 94.19 199 ARG A C 1
ATOM 1565 O O . ARG A 1 199 ? -9.175 3.318 12.597 1.00 94.19 199 ARG A O 1
ATOM 1572 N N . TYR A 1 200 ? -7.575 2.486 11.262 1.00 90.19 200 TYR A N 1
ATOM 1573 C CA . TYR A 1 200 ? -8.510 1.772 10.402 1.00 90.19 200 TYR A CA 1
ATOM 1574 C C . TYR A 1 200 ? -9.315 0.726 11.180 1.00 90.19 200 TYR A C 1
ATOM 1576 O O . TYR A 1 200 ? -10.541 0.711 11.073 1.00 90.19 200 TYR A O 1
ATOM 1584 N N . ALA A 1 201 ? -8.658 -0.102 11.991 1.00 91.00 201 ALA A N 1
ATOM 1585 C CA . ALA A 1 201 ? -9.324 -1.095 12.822 1.00 91.00 201 ALA A CA 1
ATOM 1586 C C . ALA A 1 201 ? -10.357 -0.458 13.766 1.00 91.00 201 ALA A C 1
ATOM 1588 O O . ALA A 1 201 ? -11.487 -0.939 13.840 1.00 91.00 201 ALA A O 1
ATOM 1589 N N . LEU A 1 202 ? -10.008 0.649 14.433 1.00 93.19 202 LEU A N 1
ATOM 1590 C CA . LEU A 1 202 ? -10.928 1.399 15.294 1.00 93.19 202 LEU A CA 1
ATOM 1591 C C . LEU A 1 202 ? -12.134 1.938 14.527 1.00 93.19 202 LEU A C 1
ATOM 1593 O O . LEU A 1 202 ? -13.259 1.713 14.962 1.00 93.19 202 LEU A O 1
ATOM 1597 N N . ILE A 1 203 ? -11.922 2.591 13.379 1.00 92.75 203 ILE A N 1
ATOM 1598 C CA . ILE A 1 203 ? -13.014 3.085 12.521 1.00 92.75 203 ILE A CA 1
ATOM 1599 C C . ILE A 1 203 ? -13.960 1.932 12.176 1.00 92.75 203 ILE A C 1
ATOM 1601 O O . ILE A 1 203 ? -15.174 2.050 12.311 1.00 92.75 203 ILE A O 1
ATOM 1605 N N . ARG A 1 204 ? -13.403 0.774 11.809 1.00 89.75 204 ARG A N 1
ATOM 1606 C CA . ARG A 1 204 ? -14.203 -0.409 11.499 1.00 89.75 204 ARG A CA 1
ATOM 1607 C C . ARG A 1 204 ? -14.936 -0.985 12.691 1.00 89.75 204 ARG A C 1
ATOM 1609 O O . ARG A 1 204 ? -16.015 -1.517 12.496 1.00 89.75 204 ARG A O 1
ATOM 1616 N N . MET A 1 205 ? -14.394 -0.900 13.895 1.00 91.75 205 MET A N 1
ATOM 1617 C CA . MET A 1 205 ? -15.108 -1.318 15.099 1.00 91.75 205 MET A CA 1
ATOM 1618 C C . MET A 1 205 ? -16.225 -0.336 15.468 1.00 91.75 205 MET A C 1
ATOM 1620 O O . MET A 1 205 ? -17.321 -0.783 15.796 1.00 91.75 205 MET A O 1
ATOM 1624 N N . ILE A 1 206 ? -15.983 0.974 15.344 1.00 93.00 206 ILE A N 1
ATOM 1625 C CA . ILE A 1 206 ? -16.984 2.031 15.559 1.00 93.00 206 ILE A CA 1
ATOM 1626 C C . ILE A 1 206 ? -18.194 1.813 14.646 1.00 93.00 206 ILE A C 1
ATOM 1628 O O . ILE A 1 206 ? -19.321 1.812 15.135 1.00 93.00 206 ILE A O 1
ATOM 1632 N N . ASP A 1 207 ? -17.957 1.540 13.358 1.00 89.81 207 ASP A N 1
ATOM 1633 C CA . ASP A 1 207 ? -19.015 1.269 12.375 1.00 89.81 207 ASP A CA 1
ATOM 1634 C C . ASP A 1 207 ? -19.903 0.065 12.753 1.00 89.81 207 ASP A C 1
ATOM 1636 O O . ASP A 1 207 ? -21.023 -0.051 12.258 1.00 89.81 207 ASP A O 1
ATOM 1640 N N . MET A 1 208 ? -19.395 -0.874 13.563 1.00 88.81 208 MET A N 1
ATOM 1641 C CA . MET A 1 208 ? -20.057 -2.157 13.838 1.00 88.81 208 MET A CA 1
ATOM 1642 C C . MET A 1 208 ? -20.778 -2.201 15.184 1.00 88.81 208 MET A C 1
ATOM 1644 O O . MET A 1 208 ? -21.615 -3.085 15.373 1.00 88.81 208 MET A O 1
ATOM 1648 N N . VAL A 1 209 ? -20.464 -1.297 16.118 1.00 90.69 209 VAL A N 1
ATOM 1649 C CA . VAL A 1 209 ? -21.109 -1.243 17.439 1.00 90.69 209 VAL A CA 1
ATOM 1650 C C . VAL A 1 209 ? -22.280 -0.248 17.457 1.00 90.69 209 VAL A C 1
ATOM 1652 O O . VAL A 1 209 ? -22.268 0.736 16.709 1.00 90.69 209 VAL A O 1
ATOM 1655 N N . PRO A 1 210 ? -23.295 -0.448 18.322 1.00 90.75 210 PRO A N 1
ATOM 1656 C CA . PRO A 1 210 ? -24.388 0.508 18.483 1.00 90.75 210 PRO A CA 1
ATOM 1657 C C . PRO A 1 210 ? -23.886 1.895 18.901 1.00 90.75 210 PRO A C 1
ATOM 1659 O O . PRO A 1 210 ? -22.933 2.001 19.671 1.00 90.75 210 PRO A O 1
ATOM 1662 N N . ASN A 1 211 ? -24.585 2.960 18.494 1.00 91.69 211 ASN A N 1
ATOM 1663 C CA . ASN A 1 211 ? -24.214 4.348 18.821 1.00 91.69 211 ASN A CA 1
ATOM 1664 C C . ASN A 1 211 ? -23.979 4.588 20.325 1.00 91.69 211 ASN A C 1
ATOM 1666 O O . ASN A 1 211 ? -23.101 5.361 20.697 1.00 91.69 211 ASN A O 1
ATOM 1670 N N . SER A 1 212 ? -24.728 3.904 21.199 1.00 91.25 212 SER A N 1
ATOM 1671 C CA . SER A 1 212 ? -24.573 3.993 22.658 1.00 91.25 212 SER A CA 1
ATOM 1672 C C . SER A 1 212 ? -23.228 3.469 23.180 1.00 91.25 212 SER A C 1
ATOM 1674 O O . SER A 1 212 ? -22.849 3.795 24.299 1.00 91.25 212 SER A O 1
ATOM 1676 N N . GLU A 1 213 ? -22.515 2.660 22.395 1.00 90.38 213 GLU A N 1
ATOM 1677 C CA . GLU A 1 213 ? -21.235 2.038 22.753 1.00 90.38 213 GLU A CA 1
ATOM 1678 C C . GLU A 1 213 ? -20.034 2.663 22.006 1.00 90.38 213 GLU A C 1
ATOM 1680 O O . GLU A 1 213 ? -18.893 2.282 22.253 1.00 90.38 213 GLU A O 1
ATOM 1685 N N . GLN A 1 214 ? -20.253 3.638 21.112 1.00 94.44 214 GLN A N 1
ATOM 1686 C CA . GLN A 1 214 ? -19.186 4.204 20.268 1.00 94.44 214 GLN A CA 1
ATOM 1687 C C . GLN A 1 214 ? -18.253 5.173 21.005 1.00 94.44 214 GLN A C 1
ATOM 1689 O O . GLN A 1 214 ? -17.079 5.269 20.649 1.00 94.44 214 GLN A O 1
ATOM 1694 N N . ALA A 1 215 ? -18.744 5.897 22.018 1.00 95.44 215 ALA A N 1
ATOM 1695 C CA . ALA A 1 215 ? -18.002 7.004 22.631 1.00 95.44 215 ALA A CA 1
ATOM 1696 C C . ALA A 1 215 ? -16.587 6.624 23.131 1.00 95.44 215 ALA A C 1
ATOM 1698 O O . ALA A 1 215 ? -15.646 7.352 22.809 1.00 95.44 215 ALA A O 1
ATOM 1699 N N . PRO A 1 216 ? -16.371 5.482 23.818 1.00 93.88 216 PRO A N 1
ATOM 1700 C CA . PRO A 1 216 ? -15.027 5.069 24.229 1.00 93.88 216 PRO A CA 1
ATOM 1701 C C . PRO A 1 216 ? -14.087 4.766 23.052 1.00 93.88 216 PRO A C 1
ATOM 1703 O O . PRO A 1 216 ? -12.898 5.065 23.117 1.00 93.88 216 PRO A O 1
ATOM 1706 N N . LEU A 1 217 ? -14.600 4.198 21.956 1.00 94.44 217 LEU A N 1
ATOM 1707 C CA . LEU A 1 217 ? -13.796 3.908 20.762 1.00 94.44 217 LEU A CA 1
ATOM 1708 C C . LEU A 1 217 ? -13.425 5.187 20.012 1.00 94.44 217 LEU A C 1
ATOM 1710 O O . LEU A 1 217 ? -12.307 5.308 19.520 1.00 94.44 217 LEU A O 1
ATOM 1714 N N . VAL A 1 218 ? -14.349 6.150 19.944 1.00 95.38 218 VAL A N 1
ATOM 1715 C CA . VAL A 1 218 ? -14.083 7.479 19.378 1.00 95.38 218 VAL A CA 1
ATOM 1716 C C . VAL A 1 218 ? -13.009 8.194 20.194 1.00 95.38 218 VAL A C 1
ATOM 1718 O O . VAL A 1 218 ? -12.118 8.801 19.609 1.00 95.38 218 VAL A O 1
ATOM 1721 N N . GLN A 1 219 ? -13.036 8.065 21.523 1.00 94.06 219 GLN A N 1
ATOM 1722 C CA . GLN A 1 219 ? -11.976 8.587 22.382 1.00 94.06 219 GLN A CA 1
ATOM 1723 C C . GLN A 1 219 ? -10.619 7.933 22.071 1.00 94.06 219 GLN A C 1
ATOM 1725 O O . GLN A 1 219 ? -9.647 8.649 21.864 1.00 94.06 219 GLN A O 1
ATOM 1730 N N . LEU A 1 220 ? -10.545 6.601 21.950 1.00 93.19 220 LEU A N 1
ATOM 1731 C CA . LEU A 1 220 ? -9.305 5.916 21.542 1.00 93.19 220 LEU A CA 1
ATOM 1732 C C . LEU A 1 220 ? -8.822 6.353 20.150 1.00 93.19 220 LEU A C 1
ATOM 1734 O O . LEU A 1 220 ? -7.624 6.459 19.907 1.00 93.19 220 LEU A O 1
ATOM 1738 N N . LEU A 1 221 ? -9.745 6.617 19.222 1.00 94.62 221 LEU A N 1
ATOM 1739 C CA . LEU A 1 221 ? -9.400 7.112 17.891 1.00 94.62 221 LEU A CA 1
ATOM 1740 C C . LEU A 1 221 ? -8.825 8.535 17.946 1.00 94.62 221 LEU A C 1
ATOM 1742 O O . LEU A 1 221 ? -7.924 8.849 17.172 1.00 94.62 221 LEU A O 1
ATOM 1746 N N . GLN A 1 222 ? -9.325 9.375 18.854 1.00 94.25 222 GLN A N 1
ATOM 1747 C CA . GLN A 1 222 ? -8.783 10.710 19.123 1.00 94.25 222 GLN A CA 1
ATOM 1748 C C . GLN A 1 222 ? -7.415 10.651 19.816 1.00 94.25 222 GLN A C 1
ATOM 1750 O O . GLN A 1 222 ? -6.563 11.473 19.510 1.00 94.25 222 GLN A O 1
ATOM 1755 N N . GLU A 1 223 ? -7.179 9.671 20.697 1.00 92.62 223 GLU A N 1
ATOM 1756 C CA . GLU A 1 223 ? -5.858 9.410 21.302 1.00 92.62 223 GLU A CA 1
ATOM 1757 C C . GLU A 1 223 ? -4.805 8.995 20.246 1.00 92.62 223 GLU A C 1
ATOM 1759 O O . GLU A 1 223 ? -3.607 9.163 20.459 1.00 92.62 223 GLU A O 1
ATOM 1764 N N . LEU A 1 224 ? -5.248 8.494 19.086 1.00 92.06 224 LEU A N 1
ATOM 1765 C CA . LEU A 1 224 ? -4.422 8.171 17.919 1.00 92.06 224 LEU A CA 1
ATOM 1766 C C . LEU A 1 224 ? -4.437 9.283 16.856 1.00 92.06 224 LEU A C 1
ATOM 1768 O O . LEU A 1 224 ? -4.358 8.998 15.655 1.00 92.06 224 LEU A O 1
ATOM 1772 N N . ASP A 1 225 ? -4.557 10.551 17.247 1.00 91.06 225 ASP A N 1
ATOM 1773 C CA . ASP A 1 225 ? -4.518 11.680 16.312 1.00 91.06 225 ASP A CA 1
ATOM 1774 C C . ASP A 1 225 ? -3.207 11.736 15.507 1.00 91.06 225 ASP A C 1
ATOM 1776 O O . ASP A 1 225 ? -3.249 12.048 14.315 1.00 91.06 225 ASP A O 1
ATOM 1780 N N . GLN A 1 226 ? -2.093 11.333 16.124 1.00 90.19 226 GLN A N 1
ATOM 1781 C CA . GLN A 1 226 ? -0.752 11.246 15.548 1.00 90.19 226 GLN A CA 1
ATOM 1782 C C . GLN A 1 226 ? -0.120 9.856 15.759 1.00 90.19 226 GLN A C 1
ATOM 1784 O O . GLN A 1 226 ? -0.542 9.108 16.649 1.00 90.19 226 GLN A O 1
ATOM 1789 N N . PRO A 1 227 ? 0.894 9.474 14.955 1.00 91.25 227 PRO A N 1
ATOM 1790 C CA . PRO A 1 227 ? 1.612 8.220 15.159 1.00 91.25 227 PRO A CA 1
ATOM 1791 C C . PRO A 1 227 ? 2.345 8.194 16.507 1.00 91.25 227 PRO A C 1
ATOM 1793 O O . PRO A 1 227 ? 3.159 9.067 16.798 1.00 91.25 227 PRO A O 1
ATOM 1796 N N . ASN A 1 228 ? 2.091 7.155 17.303 1.00 89.38 228 ASN A N 1
ATOM 1797 C CA . ASN A 1 228 ? 2.759 6.906 18.582 1.00 89.38 228 ASN A CA 1
ATOM 1798 C C . ASN A 1 228 ? 3.129 5.421 18.708 1.00 89.38 228 ASN A C 1
ATOM 1800 O O . ASN A 1 228 ? 2.252 4.583 18.915 1.00 89.38 228 ASN A O 1
ATOM 1804 N N . CYS A 1 229 ? 4.420 5.112 18.603 1.00 86.44 229 CYS A N 1
ATOM 1805 C CA . CYS A 1 229 ? 4.924 3.741 18.484 1.00 86.44 229 CYS A CA 1
ATOM 1806 C C . CYS A 1 229 ? 4.694 2.894 19.743 1.00 86.44 229 CYS A C 1
ATOM 1808 O O . CYS A 1 229 ? 4.643 1.671 19.658 1.00 86.44 229 CYS A O 1
ATOM 1810 N N . ASP A 1 230 ? 4.488 3.544 20.888 1.00 88.56 230 ASP A N 1
ATOM 1811 C CA . ASP A 1 230 ? 4.246 2.880 22.168 1.00 88.56 230 ASP A CA 1
ATOM 1812 C C . ASP A 1 230 ? 2.750 2.755 22.487 1.00 88.56 230 ASP A C 1
ATOM 1814 O O . ASP A 1 230 ? 2.363 2.208 23.523 1.00 88.56 230 ASP A O 1
ATOM 1818 N N . HIS A 1 231 ? 1.873 3.261 21.613 1.00 89.88 231 HIS A N 1
ATOM 1819 C CA . HIS A 1 231 ? 0.445 3.243 21.881 1.00 89.88 231 HIS A CA 1
ATOM 1820 C C . HIS A 1 231 ? -0.099 1.802 21.827 1.00 89.88 231 HIS A C 1
ATOM 1822 O O . HIS A 1 231 ? -0.073 1.170 20.766 1.00 89.88 231 HIS A O 1
ATOM 1828 N N . PRO A 1 232 ? -0.694 1.274 22.915 1.00 89.19 232 PRO A N 1
ATOM 1829 C CA . PRO A 1 232 ? -1.032 -0.149 23.036 1.00 89.19 232 PRO A CA 1
ATOM 1830 C C . PRO A 1 232 ? -2.046 -0.632 21.991 1.00 89.19 232 PRO A C 1
ATOM 1832 O O . PRO A 1 232 ? -2.031 -1.798 21.597 1.00 89.19 232 PRO A O 1
ATOM 1835 N N . VAL A 1 233 ? -2.910 0.266 21.505 1.00 91.38 233 VAL A N 1
ATOM 1836 C CA . VAL A 1 233 ? -3.878 -0.045 20.440 1.00 91.38 233 VAL A CA 1
ATOM 1837 C C . VAL A 1 233 ? -3.188 -0.428 19.126 1.00 91.38 233 VAL A C 1
ATOM 1839 O O . VAL A 1 233 ? -3.749 -1.230 18.384 1.00 91.38 233 VAL A O 1
ATOM 1842 N N . GLN A 1 234 ? -1.981 0.078 18.844 1.00 90.56 234 GLN A N 1
ATOM 1843 C CA . GLN A 1 234 ? -1.249 -0.299 17.631 1.00 90.56 234 GLN A CA 1
ATOM 1844 C C . GLN A 1 234 ? -0.849 -1.771 17.666 1.00 90.56 234 GLN A C 1
ATOM 1846 O O . GLN A 1 234 ? -1.279 -2.539 16.809 1.00 90.56 234 GLN A O 1
ATOM 1851 N N . SER A 1 235 ? -0.161 -2.199 18.725 1.00 87.56 235 SER A N 1
ATOM 1852 C CA . SER A 1 235 ? 0.182 -3.609 18.941 1.00 87.56 235 SER A CA 1
ATOM 1853 C C . SER A 1 235 ? -1.057 -4.504 19.025 1.00 87.56 235 SER A C 1
ATOM 1855 O O . SER A 1 235 ? -1.065 -5.625 18.516 1.00 87.56 235 SER A O 1
ATOM 1857 N N . TRP A 1 236 ? -2.139 -4.022 19.642 1.00 91.06 236 TRP A N 1
ATOM 1858 C CA . TRP A 1 236 ? -3.397 -4.766 19.694 1.00 91.06 236 TRP A CA 1
ATOM 1859 C C . TRP A 1 236 ? -3.994 -4.984 18.295 1.00 91.06 236 TRP A C 1
ATOM 1861 O O . TRP A 1 236 ? -4.392 -6.102 17.959 1.00 91.06 236 TRP A O 1
ATOM 1871 N N . ALA A 1 237 ? -4.026 -3.941 17.462 1.00 90.50 237 ALA A N 1
ATOM 1872 C CA . ALA A 1 237 ? -4.552 -4.008 16.102 1.00 90.50 237 ALA A CA 1
ATOM 1873 C C . ALA A 1 237 ? -3.645 -4.801 15.150 1.00 90.50 2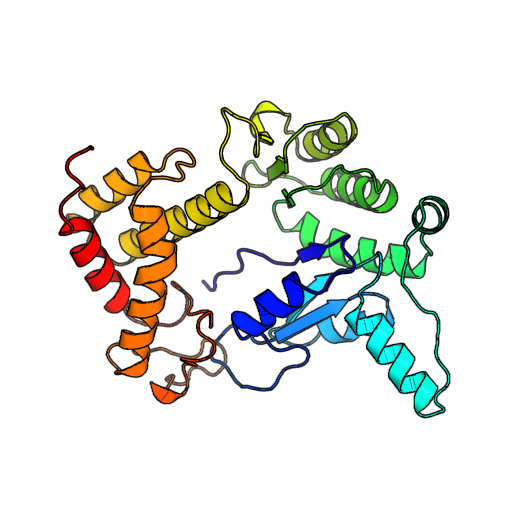37 ALA A C 1
ATOM 1875 O O . ALA A 1 237 ? -4.148 -5.379 14.186 1.00 90.50 237 ALA A O 1
ATOM 1876 N N . ASP A 1 238 ? -2.338 -4.840 15.412 1.00 85.88 238 ASP A N 1
ATOM 1877 C CA . ASP A 1 238 ? -1.377 -5.569 14.587 1.00 85.88 238 ASP A CA 1
ATOM 1878 C C . ASP A 1 238 ? -1.307 -7.064 14.922 1.00 85.88 238 ASP A C 1
ATOM 1880 O O . ASP A 1 238 ? -1.389 -7.918 14.040 1.00 85.88 238 ASP A O 1
ATOM 1884 N N . PHE A 1 239 ? -1.268 -7.418 16.209 1.00 84.25 239 PHE A N 1
ATOM 1885 C CA . PHE A 1 239 ? -1.082 -8.810 16.627 1.00 84.25 239 PHE A CA 1
ATOM 1886 C C . PHE A 1 239 ? -2.378 -9.517 17.030 1.00 84.25 239 PHE A C 1
ATOM 1888 O O . PHE A 1 239 ? -2.635 -10.658 16.620 1.00 84.25 239 PHE A O 1
ATOM 1895 N N . TRP A 1 240 ? -3.189 -8.875 17.875 1.00 89.56 240 TRP A N 1
ATOM 1896 C CA . TRP A 1 240 ? -4.330 -9.534 18.511 1.00 89.56 240 TRP A CA 1
ATOM 1897 C C . TRP A 1 240 ? -5.537 -9.597 17.576 1.00 89.56 240 TRP A C 1
ATOM 1899 O O . TRP A 1 240 ? -6.082 -10.681 17.351 1.00 89.56 240 TRP A O 1
ATOM 1909 N N . LEU A 1 241 ? -5.927 -8.463 16.986 1.00 90.06 241 LEU A N 1
ATOM 1910 C CA . LEU A 1 241 ? -7.145 -8.368 16.179 1.00 90.06 241 LEU A CA 1
ATOM 1911 C C . LEU A 1 241 ? -7.154 -9.323 14.971 1.00 90.06 241 LEU A C 1
ATOM 1913 O O . LEU A 1 241 ? -8.154 -10.028 14.805 1.00 90.06 241 LEU A O 1
ATOM 1917 N N . PRO A 1 242 ? -6.088 -9.434 14.151 1.00 85.75 242 PRO A N 1
ATOM 1918 C CA . PRO A 1 242 ? -6.101 -10.351 13.012 1.00 85.75 242 PRO A CA 1
ATOM 1919 C C . PRO A 1 242 ? -6.259 -1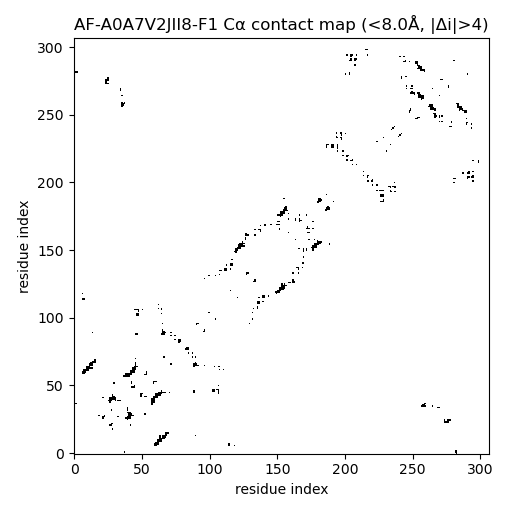1.811 13.451 1.00 85.75 242 PRO A C 1
ATOM 1921 O O . PRO A 1 242 ? -6.965 -12.590 12.809 1.00 85.75 242 PRO A O 1
ATOM 1924 N N . THR A 1 243 ? -5.652 -12.174 14.584 1.00 85.81 243 THR A N 1
ATOM 1925 C CA . THR A 1 243 ? -5.766 -13.511 15.179 1.00 85.81 243 THR A CA 1
ATOM 1926 C C . THR A 1 243 ? -7.188 -13.784 15.666 1.00 85.81 243 THR A C 1
ATOM 1928 O O . THR A 1 243 ? -7.754 -14.829 15.343 1.00 85.81 243 THR A O 1
ATOM 1931 N N . TRP A 1 244 ? -7.789 -12.838 16.391 1.00 89.56 244 TRP A N 1
ATOM 1932 C CA . TRP A 1 244 ? -9.170 -12.926 16.865 1.00 89.56 244 TRP A CA 1
ATOM 1933 C C . TRP A 1 244 ? -10.153 -13.135 15.712 1.00 89.56 244 TRP A C 1
ATOM 1935 O O . TRP A 1 244 ? -10.908 -14.109 15.704 1.00 89.56 244 TRP A O 1
ATOM 1945 N N . VAL A 1 245 ? -10.076 -12.273 14.693 1.00 87.44 245 VAL A N 1
ATOM 1946 C CA . VAL A 1 245 ? -10.931 -12.345 13.505 1.00 87.44 245 VAL A CA 1
ATOM 1947 C C . VAL A 1 245 ? -10.804 -13.725 12.849 1.00 87.44 245 VAL A C 1
ATOM 1949 O O . VAL A 1 245 ? -11.815 -14.386 12.614 1.00 87.44 245 VAL A O 1
ATOM 1952 N N . ARG A 1 246 ? -9.581 -14.232 12.633 1.00 82.25 246 ARG A N 1
ATOM 1953 C CA . ARG A 1 246 ? -9.361 -15.578 12.064 1.00 82.25 246 ARG A CA 1
ATOM 1954 C C . ARG A 1 246 ? -10.022 -16.687 12.863 1.00 82.25 246 ARG A C 1
ATOM 1956 O O . ARG A 1 246 ? -10.634 -17.571 12.264 1.00 82.25 246 ARG A O 1
ATOM 1963 N N . ILE A 1 247 ? -9.908 -16.652 14.187 1.00 85.56 247 ILE A N 1
ATOM 1964 C CA . ILE A 1 247 ? -10.518 -17.662 15.054 1.00 85.56 247 ILE A CA 1
ATOM 1965 C C . ILE A 1 247 ? -12.043 -17.610 14.924 1.00 85.56 247 ILE A C 1
ATOM 1967 O O . ILE A 1 247 ? -12.661 -18.651 14.708 1.00 85.56 247 ILE A O 1
ATOM 1971 N N . CYS A 1 248 ? -12.654 -16.424 14.974 1.00 87.12 248 CYS A N 1
ATOM 1972 C CA . CYS A 1 248 ? -14.104 -16.276 14.830 1.00 87.12 248 CYS A CA 1
ATOM 1973 C C . CYS A 1 248 ? -14.616 -16.809 13.482 1.00 87.12 248 CYS A C 1
ATOM 1975 O O . CYS A 1 248 ? -15.623 -17.519 13.444 1.00 87.12 248 CYS A O 1
ATOM 1977 N N . TRP A 1 249 ? -13.905 -16.531 12.386 1.00 82.12 249 TRP A N 1
ATOM 1978 C CA . TRP A 1 249 ? -14.226 -17.094 11.071 1.00 82.12 249 TRP A CA 1
ATOM 1979 C C . TRP A 1 249 ? -14.078 -18.614 11.039 1.00 82.12 249 TRP A C 1
ATOM 1981 O O . TRP A 1 249 ? -14.997 -19.312 10.617 1.00 82.12 249 TRP A O 1
ATOM 1991 N N . ARG A 1 250 ? -12.958 -19.146 11.538 1.00 81.81 250 ARG A N 1
ATOM 1992 C CA . ARG A 1 250 ? -12.678 -20.588 11.519 1.00 81.81 250 ARG A CA 1
ATOM 1993 C C . ARG A 1 250 ? -13.660 -21.397 12.362 1.00 81.81 250 ARG A C 1
ATOM 1995 O O . ARG A 1 250 ? -13.980 -22.528 12.004 1.00 81.81 250 ARG A O 1
ATOM 2002 N N . MET A 1 251 ? -14.129 -20.825 13.466 1.00 85.69 251 MET A N 1
ATOM 2003 C CA . MET A 1 251 ? -15.090 -21.456 14.372 1.00 85.69 251 MET A CA 1
ATOM 2004 C C . MET A 1 251 ? -16.545 -21.310 13.906 1.00 85.69 251 MET A C 1
ATOM 2006 O O . MET A 1 251 ? -17.441 -21.826 14.566 1.00 85.69 251 MET A O 1
ATOM 2010 N N . GLY A 1 252 ? -16.794 -20.617 12.788 1.00 81.56 252 GLY A N 1
ATOM 2011 C CA . GLY A 1 252 ? -18.143 -20.388 12.270 1.00 81.56 252 GLY A CA 1
ATOM 2012 C C . GLY A 1 252 ? -18.977 -19.417 13.106 1.00 81.56 252 GLY A C 1
ATOM 2013 O O . GLY A 1 252 ? -20.195 -19.389 12.963 1.00 81.56 252 GLY A O 1
ATOM 2014 N N . VAL A 1 253 ? -18.334 -18.614 13.965 1.00 84.56 253 VAL A N 1
ATOM 2015 C CA . VAL A 1 253 ? -18.982 -17.481 14.651 1.00 84.56 253 VAL A CA 1
ATOM 2016 C C . VAL A 1 253 ? -19.376 -16.421 13.625 1.00 84.56 253 VAL A C 1
ATOM 2018 O O . VAL A 1 253 ? -20.425 -15.795 13.741 1.00 84.56 253 VAL A O 1
ATOM 2021 N N . MET A 1 254 ? -18.537 -16.249 12.601 1.00 82.88 254 MET A N 1
ATOM 2022 C CA . MET A 1 254 ? -18.807 -15.370 11.473 1.00 82.88 254 MET A CA 1
ATOM 2023 C C . MET A 1 254 ? -19.419 -16.135 10.308 1.00 82.88 254 MET A C 1
ATOM 2025 O O . MET A 1 254 ? -18.972 -17.228 9.964 1.00 82.88 254 MET A O 1
ATOM 2029 N N . GLN A 1 255 ? -20.396 -15.505 9.659 1.00 76.19 255 GLN A N 1
ATOM 2030 C CA . GLN A 1 255 ? -20.875 -15.892 8.339 1.00 76.19 255 GLN A CA 1
ATOM 2031 C C . GLN A 1 255 ? -20.528 -14.791 7.347 1.00 76.19 255 GLN A C 1
ATOM 2033 O O . GLN A 1 255 ? -20.591 -13.601 7.665 1.00 76.19 255 GLN A O 1
ATOM 2038 N N . GLY A 1 256 ? -20.177 -15.189 6.132 1.00 75.69 256 GLY A N 1
ATOM 2039 C CA . GLY A 1 256 ? -19.910 -14.260 5.050 1.00 75.69 256 GLY A CA 1
ATOM 2040 C C . GLY A 1 256 ? -20.544 -14.713 3.761 1.00 75.69 256 GLY A C 1
ATOM 2041 O O . GLY A 1 256 ? -20.817 -15.896 3.580 1.00 75.69 256 GLY A O 1
ATOM 2042 N N . VAL A 1 257 ? -20.758 -13.758 2.871 1.00 74.62 257 VAL A N 1
ATOM 2043 C CA . VAL A 1 257 ? -21.182 -13.996 1.503 1.00 74.62 257 VAL A CA 1
ATOM 2044 C C . VAL A 1 257 ? -20.052 -13.538 0.600 1.00 74.62 257 VAL A C 1
ATOM 2046 O O . VAL A 1 257 ? -19.572 -12.411 0.720 1.00 74.62 257 VAL A O 1
ATOM 2049 N N . ASP A 1 258 ? -19.621 -14.419 -0.294 1.00 73.44 258 ASP A N 1
ATOM 2050 C CA . ASP A 1 258 ? -18.705 -14.058 -1.361 1.00 73.44 258 ASP A CA 1
ATOM 2051 C C . ASP A 1 258 ? -19.394 -12.999 -2.240 1.00 73.44 258 ASP A C 1
ATOM 2053 O O . ASP A 1 258 ? -20.414 -13.301 -2.868 1.00 73.44 258 ASP A O 1
ATOM 2057 N N . PRO A 1 259 ? -18.867 -11.765 -2.312 1.00 67.50 259 PRO A N 1
ATOM 2058 C CA . PRO A 1 259 ? -19.489 -10.676 -3.052 1.00 67.50 259 PRO A CA 1
ATOM 2059 C C . PRO A 1 259 ? -19.544 -10.930 -4.565 1.00 67.50 259 PRO A C 1
ATOM 2061 O O . PRO A 1 259 ? -20.250 -10.211 -5.268 1.00 67.50 259 PRO A O 1
ATOM 2064 N N . GLN A 1 260 ? -18.810 -11.918 -5.083 1.00 69.00 260 GLN A N 1
ATOM 2065 C CA . GLN A 1 260 ? -18.782 -12.251 -6.507 1.00 69.00 260 GLN A CA 1
ATOM 2066 C C . GLN A 1 260 ? -19.764 -13.358 -6.864 1.00 69.00 260 GLN A C 1
ATOM 2068 O O . GLN A 1 260 ? -20.455 -13.278 -7.877 1.00 69.00 260 GLN A O 1
ATOM 2073 N N . THR A 1 261 ? -19.809 -14.412 -6.050 1.00 74.38 261 THR A N 1
ATOM 2074 C CA . THR A 1 261 ? -20.647 -15.589 -6.323 1.00 74.38 261 THR A CA 1
ATOM 2075 C C . THR A 1 261 ? -21.977 -15.558 -5.577 1.00 74.38 261 THR A C 1
ATOM 2077 O O . THR A 1 261 ? -22.855 -16.371 -5.866 1.00 74.38 261 THR A O 1
ATOM 2080 N N . ASN A 1 262 ? -22.131 -14.630 -4.629 1.00 75.25 262 ASN A N 1
ATOM 2081 C CA . ASN A 1 262 ? -23.256 -14.525 -3.705 1.00 75.25 262 ASN A CA 1
ATOM 2082 C C . ASN A 1 262 ? -23.498 -15.811 -2.889 1.00 75.25 262 ASN A C 1
ATOM 2084 O O . ASN A 1 262 ? -24.611 -16.076 -2.433 1.00 75.25 262 ASN A O 1
ATOM 2088 N N . LYS A 1 263 ? -22.461 -16.643 -2.729 1.00 80.00 263 LYS A N 1
ATOM 2089 C CA . LYS A 1 263 ? -22.513 -17.880 -1.946 1.00 80.00 263 LYS A CA 1
ATOM 2090 C C . LYS A 1 263 ? -22.028 -17.636 -0.528 1.00 80.00 263 LYS A C 1
ATOM 2092 O O . LYS A 1 263 ? -21.139 -16.819 -0.303 1.00 80.00 263 LYS A O 1
ATOM 2097 N N . LEU A 1 264 ? -22.595 -18.383 0.415 1.00 78.88 264 LEU A N 1
ATOM 2098 C CA . LEU A 1 264 ? -22.088 -18.415 1.780 1.00 78.88 264 LEU A CA 1
ATOM 2099 C C . LEU A 1 264 ? -20.670 -18.982 1.795 1.00 78.88 264 LEU A C 1
ATOM 2101 O O . LEU A 1 264 ? -20.406 -20.016 1.185 1.00 78.88 264 LEU A O 1
ATOM 2105 N N . ILE A 1 265 ? -19.798 -18.299 2.523 1.00 76.56 265 ILE A N 1
ATOM 2106 C CA . ILE A 1 265 ? -18.415 -18.692 2.745 1.00 76.56 265 ILE A CA 1
ATOM 2107 C C . ILE A 1 265 ? -18.394 -19.656 3.927 1.00 76.56 265 ILE A C 1
ATOM 2109 O O . ILE A 1 265 ? -18.788 -19.302 5.042 1.00 76.56 265 ILE A O 1
ATOM 2113 N N . GLY A 1 266 ? -17.930 -20.877 3.691 1.00 73.88 266 GLY A N 1
ATOM 2114 C CA . GLY A 1 266 ? -17.737 -21.880 4.727 1.00 73.88 266 GLY A CA 1
ATOM 2115 C C . GLY A 1 266 ? -16.595 -21.502 5.685 1.00 73.88 266 GLY A C 1
ATOM 2116 O O . GLY A 1 266 ? -15.570 -20.978 5.245 1.00 73.88 266 GLY A O 1
ATOM 2117 N N . PRO A 1 267 ? -16.679 -21.845 6.987 1.00 75.06 267 PRO A N 1
ATOM 2118 C CA . PRO A 1 267 ? -15.614 -21.572 7.967 1.00 75.06 267 PRO A CA 1
ATOM 2119 C C . PRO A 1 267 ? -14.235 -22.128 7.578 1.00 75.06 267 PRO A C 1
ATOM 2121 O O . PRO A 1 267 ? -13.193 -21.612 7.982 1.00 75.06 267 PRO A O 1
ATOM 2124 N N . TYR A 1 268 ? -14.215 -23.204 6.787 1.00 73.88 268 TYR A N 1
ATOM 2125 C CA . TYR A 1 268 ? -12.991 -23.842 6.310 1.00 73.88 268 TYR A CA 1
ATOM 2126 C C . TYR A 1 268 ? -12.403 -23.212 5.043 1.00 73.88 268 TYR A C 1
ATOM 2128 O O . TYR A 1 268 ? -11.253 -23.503 4.719 1.00 73.88 268 TYR A O 1
ATOM 2136 N N . GLU A 1 269 ? -13.168 -22.368 4.350 1.00 72.19 269 GLU A N 1
ATOM 2137 C CA . GLU A 1 269 ? -12.748 -21.669 3.130 1.00 72.19 269 GLU A CA 1
ATOM 2138 C C . GLU A 1 269 ? -11.935 -20.411 3.444 1.00 72.19 269 GLU A C 1
ATOM 2140 O O . GLU A 1 269 ? -11.223 -19.899 2.582 1.00 72.19 269 GLU A O 1
ATOM 2145 N N . ILE A 1 270 ? -11.990 -19.938 4.694 1.00 70.31 270 ILE A N 1
ATOM 2146 C CA . ILE A 1 270 ? -11.114 -18.880 5.181 1.00 70.31 270 ILE A CA 1
ATOM 2147 C C . ILE A 1 270 ? -9.735 -19.481 5.494 1.00 70.31 270 ILE A C 1
ATOM 2149 O O . ILE A 1 270 ? -9.608 -20.317 6.399 1.00 70.31 270 ILE A O 1
ATOM 2153 N N . PRO A 1 271 ? -8.681 -19.065 4.772 1.00 65.31 271 PRO A N 1
ATOM 2154 C CA . PRO A 1 271 ? -7.336 -19.541 5.032 1.00 65.31 271 PRO A CA 1
ATOM 2155 C C . PRO A 1 271 ? -6.856 -19.002 6.381 1.00 65.31 271 PRO A C 1
ATOM 2157 O O . PRO A 1 271 ? -6.770 -17.796 6.597 1.00 65.31 271 PRO A O 1
ATOM 2160 N N . VAL A 1 272 ? -6.526 -19.920 7.288 1.00 65.19 272 VAL A N 1
ATOM 2161 C CA . VAL A 1 272 ? -5.883 -19.615 8.580 1.00 65.19 272 VAL A CA 1
ATOM 2162 C C . VAL A 1 272 ? -4.356 -19.647 8.490 1.00 65.19 272 VAL A C 1
ATOM 2164 O O . VAL A 1 272 ? -3.670 -19.294 9.446 1.00 65.19 272 VAL A O 1
ATOM 2167 N N . THR A 1 273 ? -3.829 -20.076 7.342 1.00 63.16 273 THR A N 1
ATOM 2168 C CA . THR A 1 273 ? -2.407 -20.078 7.012 1.00 63.16 273 THR A CA 1
ATOM 2169 C C . THR A 1 273 ? -2.177 -19.416 5.650 1.00 63.16 273 THR A C 1
ATOM 2171 O O . THR A 1 273 ? -3.017 -19.547 4.751 1.00 63.16 273 THR A O 1
ATOM 2174 N N . PRO A 1 274 ? -1.046 -18.712 5.469 1.00 66.31 274 PRO A N 1
ATOM 2175 C CA . PRO A 1 274 ? 0.012 -18.434 6.458 1.00 66.31 274 PRO A CA 1
ATOM 2176 C C . PRO A 1 274 ? -0.435 -17.464 7.575 1.00 66.31 274 PRO A C 1
ATOM 2178 O O . PRO A 1 274 ? -1.549 -16.943 7.536 1.00 66.31 274 PRO A O 1
ATOM 2181 N N . ARG A 1 275 ? 0.425 -17.251 8.588 1.00 61.53 275 ARG A N 1
ATOM 2182 C CA . ARG A 1 275 ? 0.142 -16.406 9.769 1.00 61.53 275 ARG A CA 1
ATOM 2183 C C . ARG A 1 275 ? -0.328 -15.001 9.406 1.00 61.53 275 ARG A C 1
ATOM 2185 O O . ARG A 1 275 ? -1.006 -14.407 10.224 1.00 61.53 275 ARG A O 1
ATOM 2192 N N . ASP A 1 276 ? -0.031 -14.483 8.223 1.00 62.47 276 ASP A N 1
ATOM 2193 C CA . ASP A 1 276 ? -0.385 -13.111 7.852 1.00 62.47 276 ASP A CA 1
ATOM 2194 C C . ASP A 1 276 ? -1.539 -13.044 6.848 1.00 62.47 276 ASP A C 1
ATOM 2196 O O . ASP A 1 276 ? -1.888 -11.964 6.386 1.00 62.47 276 ASP A O 1
ATOM 2200 N N . ALA A 1 277 ? -2.216 -14.174 6.586 1.00 67.81 277 ALA A N 1
ATOM 2201 C CA . ALA A 1 277 ? -3.359 -14.239 5.680 1.00 67.81 277 ALA A CA 1
ATOM 2202 C C . ALA A 1 277 ? -4.393 -13.156 6.022 1.00 67.81 277 ALA A C 1
ATOM 2204 O O . ALA A 1 277 ? -4.937 -13.125 7.134 1.00 67.81 277 ALA A O 1
ATOM 2205 N N . HIS A 1 278 ? -4.645 -12.251 5.077 1.00 69.50 278 HIS A N 1
ATOM 2206 C CA . HIS A 1 278 ? -5.524 -11.118 5.312 1.00 69.50 278 HIS A CA 1
ATOM 2207 C C . HIS A 1 278 ? -6.969 -11.594 5.451 1.00 69.50 278 HIS A C 1
ATOM 2209 O O . HIS A 1 278 ? -7.477 -12.329 4.601 1.00 69.50 278 HIS A O 1
ATOM 2215 N N . ILE A 1 279 ? -7.629 -11.137 6.517 1.00 71.00 279 ILE A N 1
ATOM 2216 C CA . ILE A 1 279 ? -9.084 -11.160 6.621 1.00 71.00 279 ILE A CA 1
ATOM 2217 C C . ILE A 1 279 ? -9.568 -9.706 6.610 1.00 71.00 279 ILE A C 1
ATOM 2219 O O . ILE A 1 279 ? -9.300 -8.972 7.562 1.00 71.00 279 ILE A O 1
ATOM 2223 N N . PRO A 1 280 ? -10.298 -9.286 5.568 1.00 71.25 280 PRO A N 1
ATOM 2224 C CA . PRO A 1 280 ? -10.949 -7.995 5.483 1.00 71.25 280 PRO A CA 1
ATOM 2225 C C . PRO A 1 280 ? -11.773 -7.674 6.722 1.00 71.25 280 PRO A C 1
ATOM 2227 O O . PRO A 1 280 ? -12.592 -8.466 7.202 1.00 71.25 280 PRO A O 1
ATOM 2230 N N . LEU A 1 281 ? -11.627 -6.442 7.195 1.00 76.25 281 LEU A N 1
ATOM 2231 C CA . LEU A 1 281 ? -12.481 -5.874 8.237 1.00 76.25 281 LEU A CA 1
ATOM 2232 C C . LEU A 1 281 ? -13.802 -5.321 7.652 1.00 76.25 281 LEU A C 1
ATOM 2234 O O . LEU A 1 281 ? -14.636 -4.773 8.377 1.00 76.25 281 LEU A O 1
ATOM 2238 N N . THR A 1 282 ? -14.028 -5.503 6.343 1.00 70.81 282 THR A N 1
ATOM 2239 C CA . THR A 1 282 ? -15.173 -4.978 5.581 1.00 70.81 282 THR A CA 1
ATOM 2240 C C . THR A 1 282 ? -15.737 -5.977 4.569 1.00 70.81 282 THR A C 1
ATOM 2242 O O . THR A 1 282 ? -15.135 -7.006 4.275 1.00 70.81 282 THR A O 1
ATOM 2245 N N . GLY A 1 283 ? -16.916 -5.655 4.021 1.00 59.81 283 GLY A N 1
ATOM 2246 C CA . GLY A 1 283 ? -17.326 -6.100 2.684 1.00 59.81 283 GLY A CA 1
ATOM 2247 C C . GLY A 1 283 ? -17.825 -7.535 2.519 1.00 59.81 283 GLY A C 1
ATOM 2248 O O . GLY A 1 283 ? -18.126 -7.904 1.389 1.00 59.81 283 GLY A O 1
ATOM 2249 N N . MET A 1 284 ? -17.934 -8.324 3.591 1.00 61.22 284 MET A N 1
ATOM 2250 C CA . MET A 1 284 ? -18.256 -9.752 3.472 1.00 61.22 284 MET A CA 1
ATOM 2251 C C . MET A 1 284 ? -19.369 -10.291 4.358 1.00 61.22 284 MET A C 1
ATOM 2253 O O . MET A 1 284 ? -19.975 -11.291 3.989 1.00 61.22 284 MET A O 1
ATOM 2257 N N . SER A 1 285 ? -19.612 -9.723 5.536 1.00 61.78 285 SER A N 1
ATOM 2258 C CA . SER A 1 285 ? -20.621 -10.269 6.445 1.00 61.78 285 SER A CA 1
ATOM 2259 C C . SER A 1 285 ? -21.865 -9.397 6.479 1.00 61.78 285 SER A C 1
ATOM 2261 O O . SER A 1 285 ? -21.804 -8.182 6.282 1.00 61.78 285 SER A O 1
ATOM 2263 N N . ILE A 1 286 ? -22.994 -10.048 6.752 1.00 64.38 286 ILE A N 1
ATOM 2264 C CA . ILE A 1 286 ? -24.272 -9.388 7.030 1.00 64.38 286 ILE A CA 1
ATOM 2265 C C . ILE A 1 286 ? -24.206 -8.707 8.415 1.00 64.38 286 ILE A C 1
ATOM 2267 O O . ILE A 1 286 ? -24.785 -7.642 8.600 1.00 64.38 286 ILE A O 1
ATOM 2271 N N . GLU A 1 287 ? -23.420 -9.262 9.349 1.00 78.44 287 GLU A N 1
ATOM 2272 C CA . GLU A 1 287 ? -23.146 -8.709 10.684 1.00 78.44 287 GLU A CA 1
ATOM 2273 C C . GLU A 1 287 ? -21.706 -9.056 11.124 1.00 78.44 287 GLU A C 1
ATOM 2275 O O . GL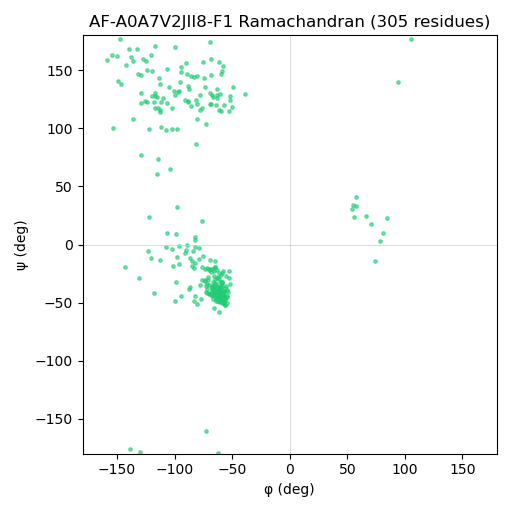U A 1 287 ? -21.241 -10.162 10.847 1.00 78.44 287 GLU A O 1
ATOM 2280 N N . ARG A 1 288 ? -20.949 -8.128 11.738 1.00 84.50 288 ARG A N 1
ATOM 2281 C CA . ARG A 1 288 ? -19.548 -8.330 12.198 1.00 84.50 288 ARG A CA 1
ATOM 2282 C C . ARG A 1 288 ? -19.450 -8.519 13.714 1.00 84.50 288 ARG A C 1
ATOM 2284 O O . ARG A 1 288 ? -18.869 -7.693 14.419 1.00 84.50 288 ARG A O 1
ATOM 2291 N N . LEU A 1 289 ? -20.024 -9.613 14.214 1.00 88.31 289 LEU A N 1
ATOM 2292 C CA . LEU A 1 289 ? -20.014 -9.958 15.643 1.00 88.31 289 LEU A CA 1
ATOM 2293 C C . LEU A 1 289 ? -18.595 -10.098 16.219 1.00 88.31 289 LEU A C 1
ATOM 2295 O O . LEU A 1 289 ? -18.357 -9.742 17.371 1.00 88.31 289 LEU A O 1
ATOM 2299 N N . ASP A 1 290 ? -17.638 -10.559 15.411 1.00 90.12 290 ASP A N 1
ATOM 2300 C CA . ASP A 1 290 ? -16.216 -10.595 15.755 1.00 90.12 290 ASP A CA 1
ATOM 2301 C C . ASP A 1 290 ? -15.674 -9.203 16.100 1.00 90.12 290 ASP A C 1
ATOM 2303 O O . ASP A 1 290 ? -15.018 -9.047 17.127 1.00 90.12 290 ASP A O 1
ATOM 2307 N N . LEU A 1 291 ? -15.978 -8.187 15.288 1.00 91.75 291 LEU A N 1
ATOM 2308 C CA . LEU A 1 291 ? -15.536 -6.810 15.521 1.00 91.75 291 LEU A CA 1
ATOM 2309 C C . LEU A 1 291 ? -16.281 -6.147 16.677 1.00 91.75 291 LEU A C 1
ATOM 2311 O O . LEU A 1 291 ? -15.661 -5.412 17.440 1.00 91.75 291 LEU A O 1
ATOM 2315 N N . GLN A 1 292 ? -17.571 -6.441 16.857 1.00 91.81 292 GLN A N 1
ATOM 2316 C CA . GLN A 1 292 ? -18.326 -5.971 18.023 1.00 91.81 292 GLN A CA 1
ATOM 2317 C C . GLN A 1 292 ? -17.736 -6.514 19.331 1.00 91.81 292 GLN A C 1
ATOM 2319 O O . GLN A 1 292 ? -17.527 -5.767 20.287 1.00 91.81 292 GLN A O 1
ATOM 2324 N N . ALA A 1 293 ? -17.424 -7.811 19.377 1.00 93.31 293 ALA A N 1
ATOM 2325 C CA . ALA A 1 293 ? -16.791 -8.424 20.538 1.00 93.31 293 ALA A CA 1
ATOM 2326 C C . ALA A 1 293 ? -15.371 -7.881 20.757 1.00 93.31 293 ALA A C 1
ATOM 2328 O O . ALA A 1 293 ? -15.018 -7.537 21.884 1.00 93.31 293 ALA A O 1
ATOM 2329 N N . ALA A 1 294 ? -14.580 -7.742 19.688 1.00 94.06 294 ALA A N 1
ATOM 2330 C CA . ALA A 1 294 ? -13.240 -7.163 19.746 1.00 94.06 294 ALA A CA 1
ATOM 2331 C C . ALA A 1 294 ? -13.256 -5.734 20.312 1.00 94.06 294 ALA A C 1
ATOM 2333 O O . ALA A 1 294 ? -12.435 -5.409 21.166 1.00 94.06 294 ALA A O 1
ATOM 2334 N N . ALA A 1 295 ? -14.230 -4.916 19.907 1.00 94.12 295 ALA A N 1
ATOM 2335 C CA . ALA A 1 295 ? -14.430 -3.573 20.433 1.00 94.12 295 ALA A CA 1
ATOM 2336 C C . ALA A 1 295 ? -14.694 -3.582 21.946 1.00 94.12 295 ALA A C 1
ATOM 2338 O O . ALA A 1 295 ? -14.051 -2.848 22.694 1.00 94.12 295 ALA A O 1
ATOM 2339 N N . LYS A 1 296 ? -15.589 -4.462 22.414 1.00 92.50 296 LYS A N 1
ATOM 2340 C CA . LYS A 1 296 ? -15.885 -4.621 23.847 1.00 92.50 296 LYS A CA 1
ATOM 2341 C C . LYS A 1 296 ? -14.657 -5.058 24.636 1.00 92.50 296 LYS A C 1
ATOM 2343 O O . LYS A 1 296 ? -14.404 -4.507 25.704 1.00 92.50 296 LYS A O 1
ATOM 2348 N N . PHE A 1 297 ? -13.878 -5.998 24.101 1.00 92.75 297 PHE A N 1
ATOM 2349 C CA . PHE A 1 297 ? -12.616 -6.403 24.713 1.00 92.75 297 PHE A CA 1
ATOM 2350 C C . PHE A 1 297 ? -11.636 -5.241 24.798 1.00 92.75 297 PHE A C 1
ATOM 2352 O O . PHE A 1 297 ? -11.104 -5.004 25.874 1.00 92.75 297 PHE A O 1
ATOM 2359 N N . LEU A 1 298 ? -11.437 -4.496 23.708 1.00 92.50 298 LEU A N 1
ATOM 2360 C CA . LEU A 1 298 ? -10.509 -3.368 23.674 1.00 92.50 298 LEU A CA 1
ATOM 2361 C C . LEU A 1 298 ? -10.854 -2.301 24.722 1.00 92.50 298 LEU A C 1
ATOM 2363 O O . LEU A 1 298 ? -9.962 -1.811 25.403 1.00 92.50 298 LEU A O 1
ATOM 2367 N N . ILE A 1 299 ? -12.140 -1.984 24.891 1.00 89.62 299 ILE A N 1
ATOM 2368 C CA . ILE A 1 299 ? -12.614 -1.028 25.906 1.00 89.62 299 ILE A CA 1
ATOM 2369 C C . ILE A 1 299 ? -12.417 -1.575 27.327 1.00 89.62 299 ILE A C 1
ATOM 2371 O O . ILE A 1 299 ? -12.113 -0.819 28.247 1.00 89.62 299 ILE A O 1
ATOM 2375 N N . ALA A 1 300 ? -12.615 -2.881 27.514 1.00 89.19 300 ALA A N 1
ATOM 2376 C CA . ALA A 1 300 ? -12.486 -3.541 28.808 1.00 89.19 300 ALA A CA 1
ATOM 2377 C C . ALA A 1 300 ? -11.030 -3.822 29.209 1.00 89.19 300 ALA A C 1
ATOM 2379 O O . ALA A 1 300 ? -10.785 -4.178 30.365 1.00 89.19 300 ALA A O 1
ATOM 2380 N N . LEU A 1 301 ? -10.069 -3.694 28.285 1.00 84.31 301 LEU A N 1
ATOM 2381 C CA . LEU A 1 301 ? -8.662 -3.836 28.625 1.00 84.31 301 LEU A CA 1
ATOM 2382 C C . LEU A 1 301 ? -8.300 -2.768 29.661 1.00 84.31 301 LEU A C 1
ATOM 2384 O O . LEU A 1 301 ? -8.591 -1.587 29.454 1.00 84.31 301 LEU A O 1
ATOM 2388 N N . PRO A 1 302 ? -7.656 -3.152 30.777 1.00 71.94 302 PRO A N 1
ATOM 2389 C CA . PRO A 1 302 ? -7.133 -2.165 31.699 1.00 71.94 302 PRO A CA 1
ATOM 2390 C C . PRO A 1 302 ? -6.171 -1.276 30.911 1.00 71.94 302 PRO A C 1
ATOM 2392 O O . PRO A 1 302 ? -5.203 -1.777 30.332 1.00 71.94 302 PRO A O 1
ATOM 2395 N N . LYS A 1 303 ? -6.451 0.035 30.857 1.00 66.44 303 LYS A N 1
ATOM 2396 C CA . LYS A 1 303 ? -5.470 0.999 30.350 1.00 66.44 303 LYS A CA 1
ATOM 2397 C C . LYS A 1 303 ? -4.182 0.724 31.129 1.00 66.44 303 LYS A C 1
ATOM 2399 O O . LYS A 1 303 ? -4.279 0.614 32.358 1.00 66.44 303 LYS A O 1
ATOM 2404 N N . PRO A 1 304 ? -3.025 0.524 30.471 1.00 51.22 304 PRO A N 1
ATOM 2405 C CA . PRO A 1 304 ? -1.796 0.323 31.215 1.00 51.22 304 PRO A CA 1
ATOM 2406 C C . PRO A 1 304 ? -1.686 1.482 32.203 1.00 51.22 304 PRO A C 1
ATOM 2408 O O . PRO A 1 304 ? -1.814 2.645 31.819 1.00 51.22 304 PRO A O 1
ATOM 2411 N N . LEU A 1 305 ? -1.554 1.157 33.493 1.00 33.91 305 LEU A N 1
ATOM 2412 C CA . LEU A 1 305 ? -1.045 2.119 34.458 1.00 33.91 305 LEU A CA 1
ATOM 2413 C C . LEU A 1 305 ? 0.263 2.596 33.835 1.00 33.91 305 LEU A C 1
ATOM 2415 O O . LEU A 1 305 ? 1.125 1.754 33.573 1.00 33.91 305 LEU A O 1
ATOM 2419 N N . ASN A 1 306 ? 0.332 3.881 33.478 1.00 30.62 306 ASN A N 1
ATOM 2420 C CA . ASN A 1 306 ? 1.540 4.492 32.933 1.00 30.62 306 ASN A CA 1
ATOM 2421 C C . ASN A 1 306 ? 2.759 3.933 33.688 1.00 30.62 306 ASN A C 1
ATOM 2423 O O . ASN A 1 306 ? 2.699 3.913 34.925 1.00 30.62 306 ASN A O 1
ATOM 2427 N N . PRO A 1 307 ? 3.808 3.445 33.003 1.00 35.47 307 PRO A N 1
ATOM 2428 C CA . PRO A 1 307 ? 5.085 3.271 33.677 1.00 35.47 307 PRO A CA 1
ATOM 2429 C C . PRO A 1 307 ? 5.545 4.599 34.296 1.00 35.47 307 PRO A C 1
ATOM 2431 O O . PRO A 1 307 ? 5.256 5.670 33.706 1.00 35.47 307 PRO A O 1
#

Nearest PDB structures (foldseek):
  3lch-assembly1_C  TM=2.813E-01  e=2.274E+00  Escherichia coli K-12

Solvent-accessible surface area (backbone atoms only — not comparable to full-atom values): 17659 Å² total; per-residue (Å²): 127,75,87,74,88,72,78,66,45,80,41,79,57,44,71,59,64,67,60,50,49,39,44,35,33,57,28,28,79,84,50,85,65,93,52,69,49,78,61,33,20,34,38,72,31,49,44,63,86,38,51,70,55,66,76,44,85,35,46,38,46,35,35,18,74,36,9,38,51,71,56,54,50,53,51,52,51,40,44,75,71,72,43,87,74,77,90,82,65,69,50,85,48,72,71,47,62,75,56,70,47,73,59,46,49,47,46,48,50,57,52,50,48,62,49,55,69,77,43,60,47,78,43,66,77,66,80,58,79,52,54,78,56,48,53,52,52,34,56,46,37,65,72,42,92,77,55,91,82,42,40,50,37,38,42,26,74,73,87,56,71,55,51,50,53,48,22,48,37,51,78,42,48,66,89,79,20,55,46,64,23,71,45,102,91,36,50,43,67,67,33,46,52,39,35,53,50,22,49,50,52,47,54,50,25,45,75,56,39,59,79,92,66,28,62,69,53,54,50,55,47,58,75,53,72,58,69,54,81,81,43,66,61,29,60,40,46,65,58,49,44,59,52,52,49,48,50,31,32,53,72,52,77,43,57,33,38,18,78,86,79,72,40,75,50,52,33,82,65,56,65,78,64,52,94,55,33,66,75,76,89,61,70,35,50,95,60,59,63,58,42,34,51,49,46,54,49,61,70,66,48,77,73,75,75,76,129

Sequence (307 aa):
MVEERVRAIVSLNWDTLLETALDSVGLTEGGSLPRPWKVTKYARVVDKTHMPMLAQANVFPVVKPHGCVRELERLRNQFRSGNTIGSVTFKLTSSELSNITPDQQHVVNTNVRNYISECPLVGIGWRASESYLREAIVEIANQVQRTEQDAFTLIDICWNSDHSEIAAAYSKNKSDSFAQVMTDTNPSTDCVLQWLQARYALIRMIDMVPNSEQAPLVQLLQELDQPNCDHPVQSWADFWLPTWVRICWRMGVMQGVDPQTNKLIGPYEIPVTPRDAHIPLTGMSIERLDLQAAAKFLIALPKPLNP

Radius of gyration: 21.45 Å; Cα contacts (8 Å, |Δi|>4): 431; chains: 1; bounding box: 47×47×61 Å

Mean predicted aligned error: 7.29 Å

pLDDT: mean 83.61, std 11.69, range [30.62, 96.69]

Secondary structure (DSSP, 8-state):
--------EE----SSHHHHHHHHHT-EES--S--SSS--EEEEESSGGGGGGGGSTTEEEEE-TTB-HHHHHHHHHHHHTTPPP----B--SHHHHT---HHHHHHHHHHHHHHHTTS-EEEES-----HHHHHHHHHHHHHS---TT--EEEEES---HHHHHHHHHTT--HHHHEEE-SSTTS--HHHHHHHHHHHHHHHHHHTTS-GGG-HHHHHHHHHTSS--TT-HHHHIIIIIHHHHHHHHHHTTSS-EE-TTT-PEEPTTTS---STT----SSSS-S--HHHHHHHHHHHHSPPP---

Foldseek 3Di:
DADDQDQAAEDQDQECVVVVLCVQLQADDVDDADALHQARHEFEAQWPVRVVVVVDGRYYYYYHPQYYPVQVVVQVVCVVVVHDHDDHRHADDPVSLVDRDPRSLVSLLVVLLVDLLVAAAEAEADPLPRVSNLVSLLVNLLVHDDDPRHAAAYEHQDDDPSNQSNRVSNVHGCVRHYQHADDPPHHHPVLVVLLVLLLVLLVLLLVAEDPVLNVLSVVVNVVSPDRDSPNVSSVCSVQPLQLLQLVCLLVVVFWWASPVPRDIDHSVSQDPPDVNRDDDSDDIGPHPVSSPVSSVVVSPPPDPPDD